Protein AF-X7ECB2-F1 (afdb_monomer_lite)

pLDDT: mean 86.87, std 14.21, range [41.84, 98.62]

Foldseek 3Di:
DDDDDDDDDPPDPPPDPPQPQFAWDWDADPVHRQATKTWWAFSVRQKIWIWADDPLAIKIKMFRFDADDDDKDWFWKWKAFPNRIDIFTDIDDRRGRMDMHGGDPVVLVSLLPGQKMWIGGPPTDITITGSHNVNVSNCVRNVRSNPPPPDDADPADCPPPDDPVVVVRLCSLLVHYKDFDPQQKDWAQQLPDPHIKIKGWLQRIGHPPCVCPRSSVQDDPFWGWIWIQHDVVSDIDIDTFADWDWDADPPRHIWIKGKGAAVVQVHHGDIDIWIWHHPNPDTDTDD

Sequence (287 aa):
MPWIKGLWTLAFSIYLPAAVSAEWRVGHSEIFIDEPSAFGISDLGIGALAVMCDEGAPYLWTQGWPAAAGPDREERVSITVDGRPYLLTGTHYPPDGLWTGHPSAELLAALRGGTVAVVAPPGQPAWQFSLSGSARAMSSALSECSGAASAAPPAQAENSGLPAPVVDVVTQACGGGFTLAEDAILSGRIDNDTEEDVVLDWADVSCNDRSRGRGAGFCGAALCTIEVFLTETSSRKQILGLNPVLIDRAFGQVALRTSTQGVTCGGAAQGCDILWNWTGTALEAAR

Organism: NCBI:txid1449350

Secondary structure (DSSP, 8-state):
------------------------EEEE-SSSTTSEEEEEEBTTSS-EEEEEEETTEEEEEEE-SPP-----EEEEEEEEETTEEEEEEEEEEGGGTEEEEPPPHHHHHHHHH-SEEEEE-TTS--EEEE-TTHHHHHHHHTSGGG-------------TTS-HHHHHHHHHHHTS-EEE-TTSEEEE-SSSSSSPEEEEEGGGEEESSGGG-GGGGTB-SS-EEEEEEETTTTEEEEEEEEEEEEEE-GGG-EEEEEEEEGGGGTSTT-EEEEEEEE-SS-EEE--

Structure (mmCIF, N/CA/C/O backbone):
data_AF-X7ECB2-F1
#
_entry.id   AF-X7ECB2-F1
#
loop_
_atom_site.group_PDB
_atom_site.id
_atom_site.type_symbol
_atom_site.label_atom_id
_atom_site.label_alt_id
_atom_site.label_comp_id
_atom_site.label_asym_id
_atom_site.label_entity_id
_atom_site.label_seq_id
_atom_site.pdbx_PDB_ins_code
_atom_site.Cartn_x
_atom_site.Cartn_y
_atom_site.Cartn_z
_atom_site.occupancy
_atom_site.B_iso_or_equiv
_atom_site.auth_seq_id
_atom_site.auth_comp_id
_atom_site.auth_asym_id
_atom_site.auth_atom_id
_atom_site.pdbx_PDB_model_num
ATOM 1 N N . MET A 1 1 ? -78.046 -3.268 2.079 1.00 41.84 1 MET A N 1
ATOM 2 C CA . MET A 1 1 ? -76.821 -2.600 1.587 1.00 41.84 1 MET A CA 1
ATOM 3 C C . MET A 1 1 ? -75.703 -2.845 2.595 1.00 41.84 1 MET A C 1
ATOM 5 O O . MET A 1 1 ? -75.740 -2.217 3.647 1.00 41.84 1 MET A O 1
ATOM 9 N N . PRO A 1 2 ? -74.781 -3.796 2.362 1.00 57.69 2 PRO A N 1
ATOM 10 C CA . PRO A 1 2 ? -73.684 -4.061 3.285 1.00 57.69 2 PRO A CA 1
ATOM 11 C C . PRO A 1 2 ? -72.447 -3.229 2.914 1.00 57.69 2 PRO A C 1
ATOM 13 O O . PRO A 1 2 ? -72.071 -3.136 1.748 1.00 57.69 2 PRO A O 1
ATOM 16 N N . TRP A 1 3 ? -71.832 -2.611 3.920 1.00 47.81 3 TRP A N 1
ATOM 17 C CA . TRP A 1 3 ? -70.564 -1.889 3.824 1.00 47.81 3 TRP A CA 1
ATOM 18 C C . TRP A 1 3 ? -69.400 -2.870 4.008 1.00 47.81 3 TRP A C 1
ATOM 20 O O . TRP A 1 3 ? -69.283 -3.499 5.060 1.00 47.81 3 TRP A O 1
ATOM 30 N N . ILE A 1 4 ? -68.530 -2.990 3.005 1.00 57.22 4 ILE A N 1
ATOM 31 C CA . ILE A 1 4 ? -67.289 -3.770 3.083 1.00 57.22 4 ILE A CA 1
ATOM 32 C C . ILE A 1 4 ? -66.176 -2.845 3.588 1.00 57.22 4 ILE A C 1
ATOM 34 O O . ILE A 1 4 ? -65.802 -1.882 2.923 1.00 57.22 4 ILE A O 1
ATOM 38 N N . LYS A 1 5 ? -65.658 -3.140 4.784 1.00 55.22 5 LYS A N 1
ATOM 39 C CA . LYS A 1 5 ? -64.452 -2.522 5.349 1.00 55.22 5 LYS A CA 1
ATOM 40 C C . LYS A 1 5 ? -63.222 -3.153 4.688 1.00 55.22 5 LYS A C 1
ATOM 42 O O . LYS A 1 5 ? -62.890 -4.296 4.984 1.00 55.22 5 LYS A O 1
ATOM 47 N N . GLY A 1 6 ? -62.564 -2.416 3.796 1.00 52.66 6 GLY A N 1
ATOM 48 C CA . GLY A 1 6 ? -61.260 -2.785 3.242 1.00 52.66 6 GLY A CA 1
ATOM 49 C C . GLY A 1 6 ? -60.136 -2.355 4.183 1.00 52.66 6 GLY A C 1
ATOM 50 O O . GLY A 1 6 ? -59.863 -1.165 4.312 1.00 52.66 6 GLY A O 1
ATOM 51 N N . LEU A 1 7 ? -59.511 -3.324 4.851 1.00 59.66 7 LEU A N 1
ATOM 52 C CA . LEU A 1 7 ? -58.315 -3.141 5.670 1.00 59.66 7 LEU A CA 1
ATOM 53 C C . LEU A 1 7 ? -57.092 -3.222 4.738 1.00 59.66 7 LEU A C 1
ATOM 55 O O . LEU A 1 7 ? -56.758 -4.300 4.253 1.00 59.66 7 LEU A O 1
ATOM 59 N N . TRP A 1 8 ? -56.459 -2.088 4.440 1.00 53.66 8 TRP A N 1
ATOM 60 C CA . TRP A 1 8 ? -55.205 -2.044 3.682 1.00 53.66 8 TRP A CA 1
ATOM 61 C C . TRP A 1 8 ? -54.026 -2.133 4.651 1.00 53.66 8 TRP A C 1
ATOM 63 O O . TRP A 1 8 ? -53.700 -1.167 5.339 1.00 53.66 8 TRP A O 1
ATOM 73 N N . THR A 1 9 ? -53.388 -3.299 4.715 1.00 60.56 9 THR A N 1
ATOM 74 C CA . THR A 1 9 ? -52.142 -3.497 5.460 1.00 60.56 9 THR A CA 1
ATOM 75 C C . THR A 1 9 ? -50.981 -2.968 4.620 1.00 60.56 9 THR A C 1
ATOM 77 O O . THR A 1 9 ? -50.516 -3.627 3.694 1.00 60.56 9 THR A O 1
ATOM 80 N N . LEU A 1 10 ? -50.526 -1.752 4.927 1.00 59.41 10 LEU A N 1
ATOM 81 C CA . LEU A 1 10 ? -49.274 -1.189 4.421 1.00 59.41 10 LEU A CA 1
ATOM 82 C C . LEU A 1 10 ? -48.100 -1.950 5.052 1.00 59.41 10 LEU A C 1
ATOM 84 O O . LEU A 1 10 ? -47.708 -1.686 6.187 1.00 59.41 10 LEU A O 1
ATOM 88 N N . ALA A 1 11 ? -47.551 -2.919 4.321 1.00 56.59 11 ALA A N 1
ATOM 89 C CA . ALA A 1 11 ? -46.283 -3.548 4.661 1.00 56.59 11 ALA A CA 1
ATOM 90 C C . ALA A 1 11 ? -45.143 -2.567 4.339 1.00 56.59 11 ALA A C 1
ATOM 92 O O . ALA A 1 11 ? -44.696 -2.460 3.199 1.00 56.59 11 ALA A O 1
ATOM 93 N N . PHE A 1 12 ? -44.701 -1.811 5.344 1.00 54.59 12 PHE A N 1
ATOM 94 C CA . PHE A 1 12 ? -43.463 -1.038 5.281 1.00 54.59 12 PHE A CA 1
ATOM 95 C C . PHE A 1 12 ? -42.284 -2.015 5.391 1.00 54.59 12 PHE A C 1
ATOM 97 O O . PHE A 1 12 ? -41.921 -2.450 6.484 1.00 54.59 12 PHE A O 1
ATOM 104 N N . SER A 1 13 ? -41.697 -2.394 4.257 1.00 57.78 13 SER A N 1
ATOM 105 C CA . SER A 1 13 ? -40.408 -3.086 4.228 1.00 57.78 13 SER A CA 1
ATOM 106 C C . SER A 1 13 ? -39.322 -2.111 4.678 1.00 57.78 13 SER A C 1
ATOM 108 O O . SER A 1 13 ? -38.828 -1.304 3.893 1.00 57.78 13 SER A O 1
ATOM 110 N N . ILE A 1 14 ? -38.976 -2.160 5.963 1.00 61.56 14 ILE A N 1
ATOM 111 C CA . ILE A 1 14 ? -37.809 -1.474 6.514 1.00 61.56 14 ILE A CA 1
ATOM 112 C C . ILE A 1 14 ? -36.577 -2.181 5.937 1.00 61.56 14 ILE A C 1
ATOM 114 O O . ILE A 1 14 ? -36.164 -3.230 6.428 1.00 61.56 14 ILE A O 1
ATOM 118 N N . TYR A 1 15 ? -36.010 -1.626 4.866 1.00 55.62 15 TYR A N 1
ATOM 119 C CA . TYR A 1 15 ? -34.658 -1.95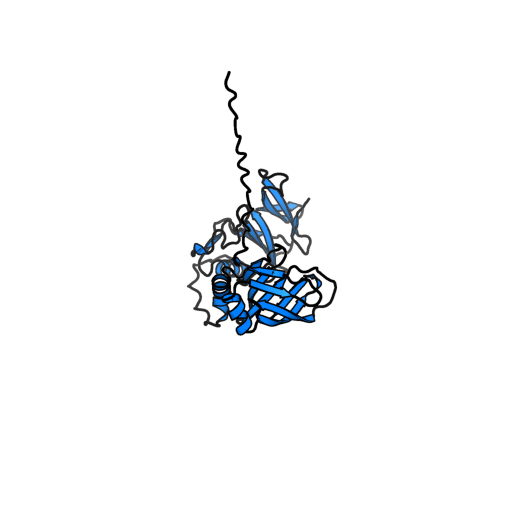9 4.430 1.00 55.62 15 TYR A CA 1
ATOM 120 C C . TYR A 1 15 ? -33.695 -1.413 5.485 1.00 55.62 15 TYR A C 1
ATOM 122 O O . TYR A 1 15 ? -33.284 -0.256 5.428 1.00 55.62 15 TYR A O 1
ATOM 130 N N . LEU A 1 16 ? -33.378 -2.230 6.490 1.00 57.19 16 LEU A N 1
ATOM 131 C CA . LEU A 1 16 ? -32.222 -1.967 7.335 1.00 57.19 16 LEU A CA 1
ATOM 132 C C . LEU A 1 16 ? -30.995 -2.110 6.427 1.00 57.19 16 LEU A C 1
ATOM 134 O O . LEU A 1 16 ? -30.827 -3.186 5.844 1.00 57.19 16 LEU A O 1
ATOM 138 N N . PRO A 1 17 ? -30.167 -1.063 6.249 1.00 51.47 17 PRO A N 1
ATOM 139 C CA . PRO A 1 17 ? -28.889 -1.242 5.587 1.00 51.47 17 PRO A CA 1
ATOM 140 C C . PRO A 1 17 ? -28.167 -2.341 6.357 1.00 51.47 17 PRO A C 1
ATOM 142 O O . PRO A 1 17 ? -27.984 -2.231 7.572 1.00 51.47 17 PRO A O 1
ATOM 145 N N . ALA A 1 18 ? -27.840 -3.440 5.675 1.00 53.69 18 ALA A N 1
ATOM 146 C CA . ALA A 1 18 ? -26.951 -4.428 6.247 1.00 53.69 18 ALA A CA 1
ATOM 147 C C . ALA A 1 18 ? -25.686 -3.654 6.600 1.00 53.69 18 ALA A C 1
ATOM 149 O O . ALA A 1 18 ? -25.026 -3.124 5.704 1.00 53.69 18 ALA A O 1
ATOM 150 N N . ALA A 1 19 ? -25.418 -3.500 7.897 1.00 53.53 19 ALA A N 1
ATOM 151 C CA . ALA A 1 19 ? -24.137 -3.012 8.349 1.00 53.53 19 ALA A CA 1
ATOM 152 C C . ALA A 1 19 ? -23.129 -3.956 7.705 1.00 53.53 19 ALA A C 1
ATOM 154 O O . ALA A 1 19 ? -23.077 -5.140 8.043 1.00 53.53 19 ALA A O 1
ATOM 155 N N . VAL A 1 20 ? -22.426 -3.464 6.688 1.00 55.41 20 VAL A N 1
ATOM 156 C CA . VAL A 1 20 ? -21.287 -4.156 6.112 1.00 55.41 20 VAL A CA 1
ATOM 157 C C . VAL A 1 20 ? -20.258 -4.097 7.225 1.00 55.41 20 VAL A C 1
ATOM 159 O O . VAL A 1 20 ? -19.482 -3.153 7.310 1.00 55.41 20 VAL A O 1
ATOM 162 N N . SER A 1 21 ? -20.348 -5.033 8.170 1.00 55.72 21 SER A N 1
ATOM 163 C CA . SER A 1 21 ? -19.333 -5.217 9.191 1.00 55.72 21 SER A CA 1
ATOM 164 C C . SER A 1 21 ? -18.042 -5.421 8.424 1.00 55.72 21 SER A C 1
ATOM 166 O O . SER A 1 21 ? -17.922 -6.396 7.680 1.00 55.72 21 SER A O 1
ATOM 168 N N . ALA A 1 22 ? -17.152 -4.433 8.517 1.00 64.88 22 ALA A N 1
ATOM 169 C CA . ALA A 1 22 ? -15.883 -4.424 7.821 1.00 64.88 22 ALA A CA 1
ATOM 170 C C . ALA A 1 22 ? -15.066 -5.615 8.328 1.00 64.88 22 ALA A C 1
ATOM 172 O O . ALA A 1 22 ? -14.451 -5.567 9.390 1.00 64.88 22 ALA A O 1
ATOM 173 N N . GLU A 1 23 ? -15.158 -6.725 7.601 1.00 86.56 23 GLU A N 1
ATOM 174 C CA . GLU A 1 23 ? -14.337 -7.904 7.823 1.00 86.56 23 GLU A CA 1
ATOM 175 C C . GLU A 1 23 ? -12.878 -7.522 7.578 1.00 86.56 23 GLU A C 1
ATOM 177 O O . GLU A 1 23 ? -12.584 -6.774 6.640 1.00 86.56 23 GLU A O 1
ATOM 182 N N . TRP A 1 24 ? -11.976 -8.021 8.421 1.00 92.94 24 TRP A N 1
ATOM 183 C CA . TRP A 1 24 ? -10.544 -7.829 8.221 1.00 92.94 24 TRP A CA 1
ATOM 184 C C . TRP A 1 24 ? -10.101 -8.424 6.886 1.00 92.94 24 TRP A C 1
ATOM 186 O O . TRP A 1 24 ? -10.487 -9.540 6.530 1.00 92.94 24 TRP A O 1
ATOM 196 N N . ARG A 1 25 ? -9.254 -7.693 6.162 1.00 90.94 25 ARG A N 1
ATOM 197 C CA . ARG A 1 25 ? -8.742 -8.090 4.844 1.00 90.94 25 ARG A CA 1
ATOM 198 C C . ARG A 1 25 ? -7.226 -8.148 4.858 1.00 90.94 25 ARG A C 1
ATOM 200 O O . ARG A 1 25 ? -6.589 -7.502 5.683 1.00 90.94 25 ARG A O 1
ATOM 207 N N . VAL A 1 26 ? -6.673 -8.930 3.938 1.00 89.94 26 VAL A N 1
ATOM 208 C CA . VAL A 1 26 ? -5.247 -8.902 3.601 1.00 89.94 26 VAL A CA 1
ATOM 209 C C . VAL A 1 26 ? -5.104 -8.049 2.349 1.00 89.94 26 VAL A C 1
ATOM 211 O O . VAL A 1 26 ? -5.857 -8.237 1.393 1.00 89.94 26 VAL A O 1
ATOM 214 N N . GLY A 1 27 ? -4.172 -7.109 2.363 1.00 84.38 27 GLY A N 1
ATOM 215 C CA . GLY A 1 27 ? -3.835 -6.273 1.219 1.00 84.38 27 GLY A CA 1
ATOM 216 C C . GLY A 1 27 ? -2.484 -5.606 1.426 1.00 84.38 27 GLY A C 1
ATOM 217 O O . GLY A 1 27 ? -1.789 -5.910 2.391 1.00 84.38 27 GLY A O 1
ATOM 218 N N . HIS A 1 28 ? -2.130 -4.693 0.535 1.00 76.75 28 HIS A N 1
ATOM 219 C CA . HIS A 1 28 ? -0.942 -3.858 0.688 1.00 76.75 28 HIS A CA 1
ATOM 220 C C . HIS A 1 28 ? -1.358 -2.519 1.297 1.00 76.75 28 HIS A C 1
ATOM 222 O O . HIS A 1 28 ? -2.441 -2.006 1.001 1.00 76.75 28 HIS A O 1
ATOM 228 N N . SER A 1 29 ? -0.535 -1.994 2.200 1.00 69.00 29 SER A N 1
ATOM 229 C CA . SER A 1 29 ? -0.751 -0.674 2.784 1.00 69.00 29 SER A CA 1
ATOM 230 C C . SER A 1 29 ? -0.216 0.396 1.837 1.00 69.00 29 SER A C 1
ATOM 232 O O . SER A 1 29 ? 0.866 0.236 1.286 1.00 69.00 29 SER A O 1
ATOM 234 N N . GLU A 1 30 ? -0.918 1.521 1.699 1.00 63.50 30 GLU A N 1
ATOM 235 C CA . GLU A 1 30 ? -0.375 2.696 0.996 1.00 63.50 30 GLU A CA 1
ATOM 236 C C . GLU A 1 30 ? 0.860 3.273 1.715 1.00 63.50 30 GLU A C 1
ATOM 238 O O . GLU A 1 30 ? 1.706 3.896 1.080 1.00 63.50 30 GLU A O 1
ATOM 243 N N . ILE A 1 31 ? 0.985 3.038 3.029 1.00 65.88 31 ILE A N 1
ATOM 244 C CA . ILE A 1 31 ? 2.128 3.487 3.843 1.00 65.88 31 ILE A CA 1
ATOM 245 C C . ILE A 1 31 ? 3.328 2.543 3.674 1.00 65.88 31 ILE A C 1
ATOM 247 O O . ILE A 1 31 ? 4.474 2.982 3.685 1.00 65.88 31 ILE A O 1
ATOM 251 N N . PHE A 1 32 ? 3.066 1.245 3.501 1.00 70.06 32 PHE A N 1
ATOM 252 C CA . PHE A 1 32 ? 4.082 0.197 3.409 1.00 70.06 32 PHE A CA 1
ATOM 253 C C . PHE A 1 32 ? 3.813 -0.638 2.160 1.00 70.06 32 PHE A C 1
ATOM 255 O O . PHE A 1 32 ? 3.142 -1.670 2.209 1.00 70.06 32 PHE A O 1
ATOM 262 N N . ILE A 1 33 ? 4.296 -0.117 1.031 1.00 53.12 33 ILE A N 1
ATOM 263 C CA . ILE A 1 33 ? 3.844 -0.487 -0.318 1.00 53.12 33 ILE A CA 1
ATOM 264 C C . ILE A 1 33 ? 4.167 -1.955 -0.671 1.00 53.12 33 ILE A C 1
ATOM 266 O O . ILE A 1 33 ? 3.512 -2.526 -1.537 1.00 53.12 33 ILE A O 1
ATOM 270 N N . ASP A 1 34 ? 5.080 -2.608 0.053 1.00 70.88 34 ASP A N 1
ATOM 271 C CA . ASP A 1 34 ? 5.558 -3.961 -0.268 1.00 70.88 34 ASP A CA 1
ATOM 272 C C . ASP A 1 34 ? 5.266 -5.014 0.813 1.00 70.88 34 ASP A C 1
ATOM 274 O O . ASP A 1 34 ? 5.582 -6.187 0.632 1.00 70.88 34 ASP A O 1
ATOM 278 N N . GLU A 1 35 ? 4.626 -4.638 1.922 1.00 78.88 35 GLU A N 1
ATOM 279 C CA . GLU A 1 35 ? 4.427 -5.555 3.047 1.00 78.88 35 GLU A CA 1
ATOM 280 C C . GLU A 1 35 ? 2.959 -5.991 3.174 1.00 78.88 35 GLU A C 1
ATOM 282 O O . GLU A 1 35 ? 2.065 -5.148 3.375 1.00 78.88 35 GLU A O 1
ATOM 287 N N . PRO A 1 36 ? 2.670 -7.309 3.102 1.00 85.38 36 PRO A N 1
ATOM 288 C CA . PRO A 1 36 ? 1.339 -7.837 3.349 1.00 85.38 36 PRO A CA 1
ATOM 289 C C . PRO A 1 36 ? 0.800 -7.347 4.693 1.00 85.38 36 PRO A C 1
ATOM 291 O O . PRO A 1 36 ? 1.332 -7.630 5.767 1.00 85.38 36 PRO A O 1
ATOM 294 N N . SER A 1 37 ? -0.306 -6.621 4.630 1.00 89.94 37 SER A N 1
ATOM 295 C CA . SER A 1 37 ? -0.952 -5.996 5.773 1.00 89.94 37 SER A CA 1
ATOM 296 C C . SER A 1 37 ? -2.334 -6.602 5.977 1.00 89.94 37 SER A C 1
ATOM 298 O O . SER A 1 37 ? -3.179 -6.624 5.080 1.00 89.94 37 SER A O 1
ATOM 300 N N . ALA A 1 38 ? -2.594 -7.084 7.187 1.00 93.69 38 ALA A N 1
ATOM 301 C CA . ALA A 1 38 ? -3.938 -7.391 7.643 1.00 93.69 38 ALA A CA 1
ATOM 302 C C . ALA A 1 38 ? -4.546 -6.118 8.223 1.00 93.69 38 ALA A C 1
ATOM 304 O O . ALA A 1 38 ? -3.976 -5.576 9.164 1.00 93.69 38 ALA A O 1
ATOM 305 N N . PHE A 1 39 ? -5.691 -5.653 7.728 1.00 94.44 39 PHE A N 1
ATOM 306 C CA . PHE A 1 39 ? -6.316 -4.435 8.245 1.00 94.44 39 PHE A CA 1
ATOM 307 C C . PHE A 1 39 ? -7.830 -4.556 8.409 1.00 94.44 39 PHE A C 1
ATOM 309 O O . PHE A 1 39 ? -8.512 -5.256 7.655 1.00 94.44 39 PHE A O 1
ATOM 316 N N . GLY A 1 40 ? -8.345 -3.852 9.414 1.00 93.25 40 GLY A N 1
ATOM 317 C CA . GLY A 1 40 ? -9.763 -3.612 9.650 1.00 93.25 40 GLY A CA 1
ATOM 318 C C . GLY A 1 40 ? -10.068 -2.116 9.598 1.00 93.25 40 GLY A C 1
ATOM 319 O O . GLY A 1 40 ? -9.216 -1.285 9.916 1.00 93.25 40 GLY A O 1
ATOM 320 N N . ILE A 1 41 ? -11.294 -1.777 9.206 1.00 91.94 41 ILE A N 1
ATOM 321 C CA . ILE A 1 41 ? -11.788 -0.396 9.155 1.00 91.94 41 ILE A CA 1
ATOM 322 C C . ILE A 1 41 ? -12.687 -0.136 10.367 1.00 91.94 41 ILE A C 1
ATOM 324 O O . ILE A 1 41 ? -13.376 -1.046 10.840 1.00 91.94 41 ILE A O 1
ATOM 328 N N . SER A 1 42 ? -12.663 1.091 10.890 1.00 93.69 42 SER A N 1
ATOM 329 C CA . SER A 1 42 ? -13.522 1.484 12.007 1.00 93.69 42 SER A CA 1
ATOM 330 C C . SER A 1 42 ? -15.006 1.420 11.637 1.00 93.69 42 SER A C 1
ATOM 332 O O . SER A 1 42 ? -15.386 1.474 10.467 1.00 93.69 42 SER A O 1
ATOM 334 N N . ASP A 1 43 ? -15.869 1.346 12.645 1.00 90.12 43 ASP A N 1
ATOM 335 C CA . ASP A 1 43 ? -17.326 1.426 12.496 1.00 90.12 43 ASP A CA 1
ATOM 336 C C . ASP A 1 43 ? -17.802 2.712 11.795 1.00 90.12 43 ASP A C 1
ATOM 338 O O . ASP A 1 43 ? -18.833 2.712 11.121 1.00 90.12 43 ASP A O 1
ATOM 342 N N . LEU A 1 44 ? -17.022 3.788 11.905 1.00 85.12 44 LEU A N 1
ATOM 343 C CA . LEU A 1 44 ? -17.242 5.060 11.220 1.00 85.12 44 LEU A CA 1
ATOM 344 C C . LEU A 1 44 ? -16.719 5.093 9.772 1.00 85.12 44 LEU A C 1
ATOM 346 O O . LEU A 1 44 ? -16.980 6.063 9.065 1.00 85.12 44 LEU A O 1
ATOM 350 N N . GLY A 1 45 ? -15.969 4.083 9.319 1.00 85.44 45 GLY A N 1
ATOM 351 C CA . GLY A 1 45 ? -15.437 4.027 7.952 1.00 85.44 45 GLY A CA 1
ATOM 352 C C . GLY A 1 45 ? -14.253 4.960 7.669 1.00 85.44 45 GLY A C 1
ATOM 353 O O . GLY A 1 45 ? -13.851 5.083 6.517 1.00 85.44 45 GLY A O 1
ATOM 354 N N . ILE A 1 46 ? -13.716 5.633 8.690 1.00 86.25 46 ILE A N 1
ATOM 355 C CA . ILE A 1 46 ? -12.685 6.682 8.549 1.00 86.25 46 ILE A CA 1
ATOM 356 C C . ILE A 1 46 ? -11.331 6.303 9.151 1.00 86.25 46 ILE A C 1
ATOM 358 O O . ILE A 1 46 ? -10.349 6.997 8.918 1.00 86.25 46 ILE A O 1
ATOM 362 N N . GLY A 1 47 ? -11.276 5.226 9.936 1.00 89.62 47 GLY A N 1
ATOM 363 C CA . GLY A 1 47 ? -10.054 4.766 10.583 1.00 89.62 47 GLY A CA 1
ATOM 364 C C . GLY A 1 47 ? -9.627 3.397 10.109 1.00 89.62 47 GLY A C 1
ATOM 365 O O . GLY A 1 47 ? -10.477 2.570 9.784 1.00 89.62 47 GLY A O 1
ATOM 366 N N . ALA A 1 48 ? -8.324 3.138 10.138 1.00 93.69 48 ALA A N 1
ATOM 367 C CA . ALA A 1 48 ? -7.778 1.806 9.921 1.00 93.69 48 ALA A CA 1
ATOM 368 C C . ALA A 1 48 ? -6.944 1.359 11.124 1.00 93.69 48 ALA A C 1
ATOM 370 O O . ALA A 1 48 ? -6.256 2.157 11.764 1.00 93.69 48 ALA A O 1
ATOM 371 N N . LEU A 1 49 ? -7.025 0.067 11.419 1.00 96.50 49 LEU A N 1
ATOM 372 C CA . LEU A 1 49 ? -6.161 -0.639 12.354 1.00 96.50 49 LEU A CA 1
ATOM 373 C C . LEU A 1 49 ? -5.564 -1.814 11.595 1.00 96.50 49 LEU A C 1
ATOM 375 O O . LEU A 1 49 ? -6.311 -2.620 11.037 1.00 96.50 49 LEU A O 1
ATOM 379 N N . ALA A 1 50 ? -4.243 -1.912 11.573 1.00 95.88 50 ALA A N 1
ATOM 380 C CA . ALA A 1 50 ? -3.560 -2.873 10.732 1.00 95.88 50 ALA A CA 1
ATOM 381 C C . ALA A 1 50 ? -2.349 -3.499 11.414 1.00 95.88 50 ALA A C 1
ATOM 383 O O . ALA A 1 50 ? -1.757 -2.935 12.334 1.00 95.88 50 ALA A O 1
ATOM 384 N N . VAL A 1 51 ? -2.007 -4.695 10.950 1.00 96.88 51 VAL A N 1
ATOM 385 C CA . VAL A 1 51 ? -0.870 -5.487 11.399 1.00 96.88 51 VAL A CA 1
ATOM 386 C C . VAL A 1 51 ? -0.139 -6.016 10.173 1.00 96.88 51 VAL A C 1
ATOM 388 O O . VAL A 1 51 ? -0.765 -6.588 9.282 1.00 96.88 51 VAL A O 1
ATOM 391 N N . MET A 1 52 ? 1.176 -5.862 10.158 1.00 94.75 52 MET A N 1
ATOM 392 C CA . MET A 1 52 ? 2.061 -6.286 9.075 1.00 94.75 52 MET A CA 1
ATOM 393 C C . MET A 1 52 ? 3.363 -6.856 9.634 1.00 94.75 52 MET A C 1
ATOM 395 O O . MET A 1 52 ? 3.572 -6.862 10.854 1.00 94.75 52 MET A O 1
ATOM 399 N N . CYS A 1 53 ? 4.216 -7.339 8.738 1.00 93.25 53 CYS A N 1
ATOM 400 C CA . CYS A 1 53 ? 5.587 -7.674 9.066 1.00 93.25 53 CYS A CA 1
ATOM 401 C C . CYS A 1 53 ? 6.512 -6.483 8.852 1.00 93.25 53 CYS A C 1
ATOM 403 O O . CYS A 1 53 ? 6.439 -5.847 7.813 1.00 93.25 53 CYS A O 1
ATOM 405 N N . ASP A 1 54 ? 7.378 -6.199 9.818 1.00 90.06 54 ASP A N 1
ATOM 406 C CA . ASP A 1 54 ? 8.455 -5.220 9.676 1.00 90.06 54 ASP A CA 1
ATOM 407 C C . ASP A 1 54 ? 9.730 -5.821 10.262 1.00 90.06 54 ASP A C 1
ATOM 409 O O . ASP A 1 54 ? 9.741 -6.250 11.418 1.00 90.06 54 ASP A O 1
ATOM 413 N N . GLU A 1 55 ? 10.771 -5.945 9.441 1.00 87.88 55 GLU A N 1
ATOM 414 C CA . GLU A 1 55 ? 12.065 -6.536 9.819 1.00 87.88 55 GLU A CA 1
ATOM 415 C C . GLU A 1 55 ? 11.953 -7.902 10.540 1.00 87.88 55 GLU A C 1
ATOM 417 O O . GLU A 1 55 ? 12.716 -8.232 11.450 1.00 87.88 55 GLU A O 1
ATOM 422 N N . GLY A 1 56 ? 10.978 -8.728 10.143 1.00 89.06 56 GLY A N 1
ATOM 423 C CA . GLY 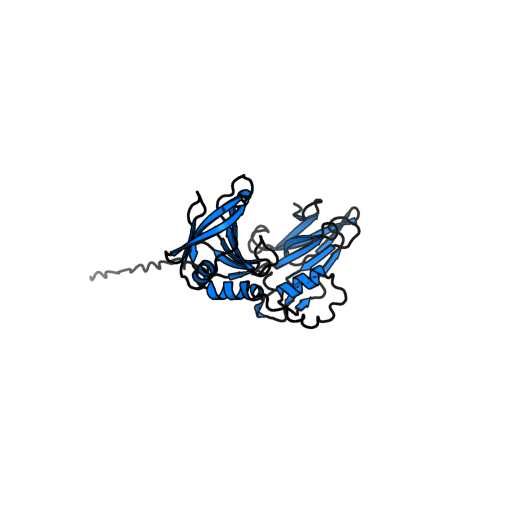A 1 56 ? 10.738 -10.038 10.759 1.00 89.06 56 GLY A CA 1
ATOM 424 C C . GLY A 1 56 ? 10.055 -9.982 12.131 1.00 89.06 56 GLY A C 1
ATOM 425 O O . GLY A 1 56 ? 10.007 -10.986 12.840 1.00 89.06 56 GLY A O 1
ATOM 426 N N . ALA A 1 57 ? 9.498 -8.840 12.524 1.00 92.94 57 ALA A N 1
ATOM 427 C CA . ALA A 1 57 ? 8.685 -8.688 13.721 1.00 92.94 57 ALA A CA 1
ATOM 428 C C . ALA A 1 57 ? 7.268 -8.213 13.361 1.00 92.94 57 ALA A C 1
ATOM 430 O O . ALA A 1 57 ? 7.079 -7.468 12.401 1.00 92.94 57 ALA A O 1
ATOM 431 N N . PRO A 1 58 ? 6.235 -8.601 14.132 1.00 95.44 58 PRO A N 1
ATOM 432 C CA . PRO A 1 58 ? 4.930 -7.976 14.003 1.00 95.44 58 PRO A CA 1
ATOM 433 C C . PRO A 1 58 ? 5.031 -6.468 14.237 1.00 95.44 58 PRO A C 1
ATOM 435 O O . PRO A 1 58 ? 5.638 -6.014 15.212 1.00 95.44 58 PRO A O 1
ATOM 438 N N . TYR A 1 59 ? 4.374 -5.714 13.370 1.00 95.69 59 TYR A N 1
ATOM 439 C CA . TYR A 1 59 ? 4.276 -4.267 13.436 1.00 95.69 59 TYR A CA 1
ATOM 440 C C . TYR A 1 59 ? 2.815 -3.868 13.317 1.00 95.69 59 TYR A C 1
ATOM 442 O O . TYR A 1 59 ? 2.073 -4.414 12.499 1.00 95.69 59 TYR A O 1
ATOM 450 N N . LEU A 1 60 ? 2.374 -2.966 14.185 1.00 97.38 60 LEU A N 1
ATOM 451 C CA . LEU A 1 60 ? 0.998 -2.506 14.248 1.00 97.38 60 LEU A CA 1
ATOM 452 C C . LEU A 1 60 ? 0.966 -1.021 13.933 1.00 97.38 60 LEU A C 1
ATOM 454 O O . LEU A 1 60 ? 1.747 -0.245 14.481 1.00 97.38 60 LEU A O 1
ATOM 458 N N . TRP A 1 61 ? 0.017 -0.622 13.098 1.00 96.62 61 TRP A N 1
ATOM 459 C CA . TRP A 1 61 ? -0.229 0.781 12.819 1.00 96.62 61 TRP A CA 1
ATOM 460 C C . TRP A 1 61 ? -1.721 1.091 12.797 1.00 96.62 61 TRP A C 1
ATOM 462 O O . TRP A 1 61 ? -2.575 0.219 12.612 1.00 96.62 61 TRP A O 1
ATOM 472 N N . THR A 1 62 ? -2.048 2.352 13.051 1.00 96.44 62 THR A N 1
ATOM 473 C CA . THR A 1 62 ? -3.421 2.841 13.035 1.00 96.44 62 THR A CA 1
ATOM 474 C C . THR A 1 62 ? -3.469 4.282 12.552 1.00 96.44 62 THR A C 1
ATOM 476 O O . THR A 1 62 ? -2.625 5.093 12.927 1.00 96.44 62 THR A O 1
ATOM 479 N N . GLN A 1 63 ? -4.451 4.591 11.706 1.00 94.06 63 GLN A N 1
ATOM 480 C CA . GLN A 1 63 ? -4.576 5.891 11.049 1.00 94.06 63 GLN A CA 1
ATOM 481 C C . GLN A 1 63 ? -6.022 6.378 10.989 1.00 94.06 63 GLN A C 1
ATOM 483 O O . GLN A 1 63 ? -6.961 5.595 11.168 1.00 94.06 63 GLN A O 1
ATOM 488 N N . GLY A 1 64 ? -6.172 7.652 10.629 1.00 88.06 64 GLY A N 1
ATOM 489 C CA . GLY A 1 64 ? -7.431 8.294 10.244 1.00 88.06 64 GLY A CA 1
ATOM 490 C C . GLY A 1 64 ? -7.828 9.461 11.148 1.00 88.06 64 GLY A C 1
ATOM 491 O O . GLY A 1 64 ? -8.733 10.224 10.808 1.00 88.06 64 GLY A O 1
ATOM 492 N N . TRP A 1 65 ? -7.166 9.639 12.292 1.00 92.69 65 TRP A N 1
ATOM 493 C CA . TRP A 1 65 ? -7.443 10.778 13.166 1.00 92.69 65 TRP A CA 1
ATOM 494 C C . TRP A 1 65 ? -7.032 12.099 12.507 1.00 92.69 65 TRP A C 1
ATOM 496 O O . TRP A 1 65 ? -6.181 12.102 11.619 1.00 92.69 65 TRP A O 1
ATOM 506 N N . PRO A 1 66 ? -7.616 13.235 12.933 1.00 88.44 66 PRO A N 1
ATOM 507 C CA . PRO A 1 66 ? -7.290 14.530 12.358 1.00 88.44 66 PRO A CA 1
ATOM 508 C C . PRO A 1 66 ? -5.785 14.803 12.363 1.00 88.44 66 PRO A C 1
ATOM 510 O O . PRO A 1 66 ? -5.158 14.846 13.425 1.00 88.44 66 PRO A O 1
ATOM 513 N N . ALA A 1 67 ? -5.246 15.033 11.166 1.00 84.19 67 ALA A N 1
ATOM 514 C CA . ALA A 1 67 ? -3.888 15.500 10.964 1.00 84.19 67 ALA A CA 1
ATOM 515 C C . ALA A 1 67 ? -3.636 16.799 11.742 1.00 84.19 67 ALA A C 1
ATOM 517 O O . ALA A 1 67 ? -4.464 17.717 11.755 1.00 84.19 67 ALA A O 1
ATOM 518 N N . ALA A 1 68 ? -2.469 16.892 12.367 1.00 85.62 68 ALA A N 1
ATOM 519 C CA . ALA A 1 68 ? -2.016 18.075 13.078 1.00 85.62 68 ALA A CA 1
ATOM 520 C C . ALA A 1 68 ? -0.564 18.380 12.711 1.00 85.62 68 ALA A C 1
ATOM 522 O O . ALA A 1 68 ? 0.254 17.482 12.552 1.00 85.62 68 ALA A O 1
ATOM 523 N N . ALA A 1 69 ? -0.207 19.660 12.620 1.00 85.94 69 ALA A N 1
ATOM 524 C CA . ALA A 1 69 ? 1.194 20.029 12.470 1.00 85.94 69 ALA A CA 1
ATOM 525 C C . ALA A 1 69 ? 1.981 19.650 13.735 1.00 85.94 69 ALA A C 1
ATOM 527 O O . ALA A 1 69 ? 1.540 19.907 14.858 1.00 85.94 69 ALA A O 1
ATOM 528 N N . GLY A 1 70 ? 3.168 19.078 13.559 1.00 89.81 70 GLY A N 1
ATOM 529 C CA . GLY A 1 70 ? 4.074 18.769 14.658 1.00 89.81 70 GLY A CA 1
ATOM 530 C C . GLY A 1 70 ? 5.176 17.803 14.233 1.00 89.81 70 GLY A C 1
ATOM 531 O O . GLY A 1 70 ? 5.041 17.166 13.191 1.00 89.81 70 GLY A O 1
ATOM 532 N N . PRO A 1 71 ? 6.263 17.707 15.016 1.00 91.69 71 PRO A N 1
ATOM 533 C CA . PRO A 1 71 ? 7.292 16.708 14.782 1.00 91.69 71 PRO A CA 1
ATOM 534 C C . PRO A 1 71 ? 6.804 15.318 15.194 1.00 91.69 71 PRO A C 1
ATOM 536 O O . PRO A 1 71 ? 5.959 15.182 16.095 1.00 91.69 71 PRO A O 1
ATOM 539 N N . ASP A 1 72 ? 7.412 14.310 14.581 1.00 92.94 72 ASP A N 1
ATOM 540 C CA . ASP A 1 72 ? 7.298 12.920 15.001 1.00 92.94 72 ASP A CA 1
ATOM 541 C C . ASP A 1 72 ? 7.723 12.778 16.462 1.00 92.94 72 ASP A C 1
ATOM 543 O O . ASP A 1 72 ? 8.639 13.457 16.947 1.00 92.94 72 ASP A O 1
ATOM 547 N N . ARG A 1 73 ? 7.029 11.910 17.193 1.00 96.81 73 ARG A N 1
ATOM 548 C CA . ARG A 1 73 ? 7.299 11.694 18.616 1.00 96.81 73 ARG A CA 1
ATOM 549 C C . ARG A 1 73 ? 6.910 10.297 19.052 1.00 96.81 73 ARG A C 1
ATOM 551 O O . ARG A 1 73 ? 5.950 9.729 18.541 1.00 96.81 73 ARG A O 1
ATOM 558 N N . GLU A 1 74 ? 7.605 9.786 20.060 1.00 97.69 74 GLU A N 1
ATOM 559 C CA . GLU A 1 74 ? 7.147 8.594 20.762 1.00 97.69 74 GLU A CA 1
ATOM 560 C C . GLU A 1 74 ? 5.898 8.913 21.585 1.00 97.69 74 GLU A C 1
ATOM 562 O O . GLU A 1 74 ? 5.852 9.879 22.353 1.00 97.69 74 GLU A O 1
ATOM 567 N N . GLU A 1 75 ? 4.876 8.080 21.442 1.00 97.19 75 GLU A N 1
ATOM 568 C CA . GLU A 1 75 ? 3.620 8.228 22.156 1.00 97.19 75 GLU A CA 1
ATOM 569 C C . GLU A 1 75 ? 3.033 6.858 22.513 1.00 97.19 75 GLU A C 1
ATOM 571 O O . GLU A 1 75 ? 3.398 5.820 21.957 1.00 97.19 75 GLU A O 1
ATOM 576 N N . ARG A 1 76 ? 2.133 6.847 23.501 1.00 97.75 76 ARG A N 1
ATOM 577 C CA . ARG A 1 76 ? 1.421 5.643 23.928 1.00 97.75 76 ARG A CA 1
ATOM 578 C C . ARG A 1 76 ? -0.027 5.702 23.474 1.00 97.75 76 ARG A C 1
ATOM 580 O O . ARG A 1 76 ? -0.754 6.605 23.881 1.00 97.75 76 ARG A O 1
ATOM 587 N N . VAL A 1 77 ? -0.452 4.708 22.703 1.00 97.75 77 VAL A N 1
ATOM 588 C CA . VAL A 1 77 ? -1.845 4.526 22.281 1.00 97.75 77 VAL A CA 1
ATOM 589 C C . VAL A 1 77 ? -2.489 3.443 23.136 1.00 97.75 77 VAL A C 1
ATOM 591 O O . VAL A 1 77 ? -1.926 2.363 23.329 1.00 97.75 77 VAL A O 1
ATOM 594 N N . SER A 1 78 ? -3.679 3.733 23.662 1.00 98.25 78 SER A N 1
ATOM 595 C CA . SER A 1 78 ? -4.478 2.741 24.377 1.00 98.25 78 SER A CA 1
ATOM 596 C C . SER A 1 78 ? -5.293 1.927 23.379 1.00 98.25 78 SER A C 1
ATOM 598 O O . SER A 1 78 ? -6.037 2.494 22.578 1.00 98.25 78 SER A O 1
ATOM 600 N N . ILE A 1 79 ? -5.173 0.603 23.437 1.00 98.56 79 ILE A N 1
ATOM 601 C CA . ILE A 1 79 ? -5.973 -0.329 22.640 1.00 98.56 79 ILE A CA 1
ATOM 602 C C . ILE A 1 79 ? -6.705 -1.247 23.607 1.00 98.56 79 ILE A C 1
ATOM 604 O O . ILE A 1 79 ? -6.085 -1.980 24.368 1.00 98.56 79 ILE A O 1
ATOM 608 N N . THR A 1 80 ? -8.030 -1.212 23.604 1.00 98.62 80 THR A N 1
ATOM 609 C CA . THR A 1 80 ? -8.856 -2.072 24.454 1.00 98.62 80 THR A CA 1
ATOM 610 C C . THR A 1 80 ? -9.497 -3.154 23.603 1.00 98.62 80 THR A C 1
ATOM 612 O O . THR A 1 80 ? -10.266 -2.831 22.705 1.00 98.62 80 THR A O 1
ATOM 615 N N . VAL A 1 81 ? -9.212 -4.426 23.883 1.00 98.56 81 VAL A N 1
ATOM 616 C CA . VAL A 1 81 ? -9.817 -5.565 23.177 1.00 98.56 81 VAL A CA 1
ATOM 617 C C . VAL A 1 81 ? -10.760 -6.288 24.123 1.00 98.56 81 VAL A C 1
ATOM 619 O O . VAL A 1 81 ? -10.336 -6.732 25.188 1.00 98.56 81 VAL A O 1
ATOM 622 N N . ASP A 1 82 ? -12.043 -6.356 23.766 1.00 98.00 82 ASP A N 1
ATOM 623 C CA . ASP A 1 82 ? -13.106 -6.956 24.587 1.00 98.00 82 ASP A CA 1
ATOM 624 C C . ASP A 1 82 ? -13.077 -6.489 26.063 1.00 98.00 82 ASP A C 1
ATOM 626 O O . ASP A 1 82 ? -13.246 -7.260 27.006 1.00 98.00 82 ASP A O 1
ATOM 630 N N . GLY A 1 83 ? -12.817 -5.193 26.272 1.00 97.50 83 GLY A N 1
ATOM 631 C CA . GLY A 1 83 ? -12.741 -4.564 27.596 1.00 97.50 83 GLY A CA 1
ATOM 632 C C . GLY A 1 83 ? -11.393 -4.702 28.316 1.00 97.50 83 GLY A C 1
ATOM 633 O O . GLY A 1 83 ? -11.200 -4.062 29.350 1.00 97.50 83 GLY A O 1
ATOM 634 N N . ARG A 1 84 ? -10.437 -5.474 27.784 1.00 98.50 84 ARG A N 1
ATOM 635 C CA . ARG A 1 84 ? -9.082 -5.581 28.341 1.00 98.50 84 ARG A CA 1
ATOM 636 C C . ARG A 1 84 ? -8.152 -4.533 27.718 1.00 98.50 84 ARG A C 1
ATOM 638 O O . ARG A 1 84 ? -8.004 -4.528 26.496 1.00 98.50 84 ARG A O 1
ATOM 645 N N . PRO A 1 85 ? -7.515 -3.660 28.518 1.00 98.25 85 PRO A N 1
ATOM 646 C CA . PRO A 1 85 ? -6.633 -2.627 27.996 1.00 98.25 85 PRO A CA 1
ATOM 647 C C . PRO A 1 85 ? -5.239 -3.175 27.682 1.00 98.25 85 PRO A C 1
ATOM 649 O O . PRO A 1 85 ? -4.683 -3.991 28.420 1.00 98.25 85 PRO A O 1
ATOM 652 N N . TYR A 1 86 ? -4.660 -2.643 26.617 1.00 98.50 86 TYR A N 1
ATOM 653 C CA . TYR A 1 86 ? -3.295 -2.845 26.163 1.00 98.50 86 TYR A CA 1
ATOM 654 C C . TYR A 1 86 ? -2.693 -1.482 25.818 1.00 98.50 86 TYR A C 1
ATOM 656 O O . TYR A 1 86 ? -3.402 -0.554 25.425 1.00 98.50 86 TYR A O 1
ATOM 664 N N . LEU A 1 87 ? -1.376 -1.363 25.961 1.00 98.06 87 LEU A N 1
ATOM 665 C CA . LEU A 1 87 ? -0.636 -0.172 25.562 1.00 98.06 87 LEU A CA 1
ATOM 666 C C . LEU A 1 87 ? 0.259 -0.521 24.380 1.00 98.06 87 LEU A C 1
ATOM 668 O O . LEU A 1 87 ? 1.040 -1.469 24.457 1.00 98.06 87 LEU A O 1
ATOM 672 N N . LEU A 1 88 ? 0.147 0.267 23.317 1.00 97.94 88 LEU A N 1
ATOM 673 C CA . LEU A 1 88 ? 1.106 0.301 22.224 1.00 97.94 88 LEU A CA 1
ATOM 674 C C . LEU A 1 88 ? 2.015 1.511 22.437 1.00 97.94 88 LEU A C 1
ATOM 676 O O . LEU A 1 88 ? 1.516 2.630 22.559 1.00 97.94 88 LEU A O 1
ATOM 680 N N . THR A 1 89 ? 3.325 1.290 22.484 1.00 97.88 89 THR A N 1
ATOM 681 C CA . THR A 1 89 ? 4.323 2.366 22.457 1.00 97.88 89 THR A CA 1
ATOM 682 C C . THR A 1 89 ? 4.971 2.375 21.080 1.00 97.88 89 THR A C 1
ATOM 684 O O . THR A 1 89 ? 5.419 1.326 20.620 1.00 97.88 89 THR A O 1
ATOM 687 N N . GLY A 1 90 ? 5.051 3.544 20.454 1.00 94.62 90 GLY A N 1
ATOM 688 C CA . GLY A 1 90 ? 5.817 3.730 19.225 1.00 94.62 90 GLY A CA 1
ATOM 689 C C . GLY A 1 90 ? 5.661 5.139 18.669 1.00 94.62 90 GLY A C 1
ATOM 690 O O . GLY A 1 90 ? 5.398 6.071 19.433 1.00 94.62 90 GLY A O 1
ATOM 691 N N . THR A 1 91 ? 5.864 5.310 17.367 1.00 96.25 91 THR A N 1
ATOM 692 C CA . THR A 1 91 ? 5.958 6.634 16.742 1.00 96.25 91 THR A CA 1
ATOM 693 C C . THR A 1 91 ? 4.586 7.147 16.320 1.00 96.25 91 THR A C 1
ATOM 695 O O . THR A 1 91 ? 3.832 6.453 15.636 1.00 96.25 91 THR A O 1
ATOM 698 N N . HIS A 1 92 ? 4.277 8.381 16.711 1.00 96.62 92 HIS A N 1
ATOM 699 C CA . HIS A 1 92 ? 3.186 9.183 16.171 1.00 96.62 92 HIS A CA 1
ATOM 700 C C . HIS A 1 92 ? 3.737 10.130 15.106 1.00 96.62 92 HIS A C 1
ATOM 702 O O . HIS A 1 92 ? 4.666 10.886 15.399 1.00 96.62 92 HIS A O 1
ATOM 708 N N . TYR A 1 93 ? 3.105 10.120 13.933 1.00 92.75 93 TYR A N 1
ATOM 709 C CA . TYR A 1 93 ? 3.305 11.032 12.809 1.00 92.75 93 TYR A CA 1
ATOM 710 C C . TYR A 1 93 ? 2.101 11.990 12.721 1.00 92.75 93 TYR A C 1
ATOM 712 O O . TYR A 1 93 ? 1.064 11.643 12.143 1.00 92.75 93 TYR A O 1
ATOM 720 N N . PRO A 1 94 ? 2.171 13.183 13.345 1.00 84.81 94 PRO A N 1
ATOM 721 C CA . PRO A 1 94 ? 1.025 14.085 13.445 1.00 84.81 94 PRO A CA 1
ATOM 722 C C . PRO A 1 94 ? 0.440 14.553 12.105 1.00 84.81 94 PRO A C 1
ATOM 724 O O . PRO A 1 94 ? -0.790 14.603 12.016 1.00 84.81 94 PRO A O 1
ATOM 727 N N . PRO A 1 95 ? 1.244 14.875 11.066 1.00 80.25 95 PRO A N 1
ATOM 728 C CA . PRO A 1 95 ? 0.710 15.297 9.769 1.00 80.25 95 PRO A CA 1
ATOM 729 C C . PRO A 1 95 ? -0.174 14.249 9.089 1.00 80.25 95 PRO A C 1
ATOM 731 O O . PRO A 1 95 ? -1.059 14.622 8.325 1.00 80.25 95 PRO A O 1
ATOM 734 N N . ASP A 1 96 ? 0.026 12.973 9.413 1.00 82.44 96 ASP A N 1
ATOM 735 C CA . ASP A 1 96 ? -0.688 11.852 8.798 1.00 82.44 96 ASP A CA 1
ATOM 736 C C . ASP A 1 96 ? -1.777 11.275 9.716 1.00 82.44 96 ASP A C 1
ATOM 738 O O . ASP A 1 96 ? -2.557 10.416 9.306 1.00 82.44 96 ASP A O 1
ATOM 742 N N . GLY A 1 97 ? -1.843 11.729 10.976 1.00 90.31 97 GLY A N 1
ATOM 743 C CA . GLY A 1 97 ? -2.738 11.145 11.978 1.00 90.31 97 GLY A CA 1
ATOM 744 C C . GLY A 1 97 ? -2.485 9.645 12.160 1.00 90.31 97 GLY A C 1
ATOM 745 O O . GLY A 1 97 ? -3.439 8.868 12.273 1.00 90.31 97 GLY A O 1
ATOM 746 N N . LEU A 1 98 ? -1.207 9.252 12.131 1.00 93.50 98 LEU A N 1
ATOM 747 C CA . LEU A 1 98 ? -0.732 7.871 12.109 1.00 93.50 98 LEU A CA 1
ATOM 748 C C . LEU A 1 98 ? 0.037 7.548 13.393 1.00 93.50 98 LEU A C 1
ATOM 750 O O . LEU A 1 98 ? 0.956 8.269 13.779 1.00 93.50 98 LEU A O 1
ATOM 754 N N . TRP A 1 99 ? -0.291 6.421 14.018 1.00 96.88 99 TRP A N 1
ATOM 755 C CA . TRP A 1 99 ? 0.492 5.832 15.103 1.00 96.88 99 TRP A CA 1
ATOM 756 C C . TRP A 1 99 ? 0.975 4.455 14.696 1.00 96.88 99 TRP A C 1
ATOM 758 O O . TRP A 1 99 ? 0.246 3.686 14.072 1.00 96.88 99 TRP A O 1
ATOM 768 N N . THR A 1 100 ? 2.191 4.134 15.108 1.00 96.56 100 THR A N 1
ATOM 769 C CA . THR A 1 100 ? 2.876 2.892 14.764 1.00 96.56 100 THR A CA 1
ATOM 770 C C . THR A 1 100 ? 3.562 2.295 15.987 1.00 96.56 100 THR A C 1
ATOM 772 O O . THR A 1 100 ? 3.773 2.992 16.980 1.00 96.56 100 THR A O 1
ATOM 775 N N . GLY A 1 101 ? 3.910 1.010 15.943 1.00 96.75 101 GLY A N 1
ATOM 776 C CA . GLY A 1 101 ? 4.763 0.378 16.946 1.00 96.75 101 GLY A CA 1
ATOM 777 C C . GLY A 1 101 ? 4.695 -1.146 16.934 1.00 96.75 101 GLY A C 1
ATOM 778 O O . GLY A 1 101 ? 3.810 -1.751 16.331 1.00 96.75 101 GLY A O 1
ATOM 779 N N . HIS A 1 102 ? 5.608 -1.783 17.664 1.00 97.06 102 HIS A N 1
ATOM 780 C CA . HIS A 1 102 ? 5.596 -3.235 17.835 1.00 97.06 102 HIS A CA 1
ATOM 781 C C . HIS A 1 102 ? 4.589 -3.639 18.927 1.00 97.06 102 HIS A C 1
ATOM 783 O O . HIS A 1 102 ? 4.761 -3.264 20.095 1.00 97.06 102 HIS A O 1
ATOM 789 N N . PRO A 1 103 ? 3.531 -4.405 18.601 1.00 97.81 103 PRO A N 1
ATOM 790 C CA . PRO A 1 103 ? 2.579 -4.867 19.598 1.00 97.81 103 PRO A CA 1
ATOM 791 C C . PRO A 1 103 ? 3.212 -5.938 20.493 1.00 97.81 103 PRO A C 1
ATOM 793 O O . PRO A 1 103 ? 4.004 -6.770 20.049 1.00 97.81 103 PRO A O 1
ATOM 796 N N . SER A 1 104 ? 2.803 -5.984 21.762 1.00 97.31 104 SER A N 1
ATOM 797 C CA . SER A 1 104 ? 3.148 -7.120 22.620 1.00 97.31 104 SER A CA 1
ATOM 798 C C . SER A 1 104 ? 2.496 -8.409 22.104 1.00 97.31 104 SER A C 1
ATOM 800 O O . SER A 1 104 ? 1.435 -8.381 21.474 1.00 97.31 104 SER A O 1
ATOM 802 N N . ALA A 1 105 ? 3.083 -9.563 22.434 1.00 96.19 105 ALA A N 1
ATOM 803 C CA . ALA A 1 105 ? 2.495 -10.860 22.091 1.00 96.19 105 ALA A CA 1
ATOM 804 C C . ALA A 1 105 ? 1.062 -11.014 22.639 1.00 96.19 105 ALA A C 1
ATOM 806 O O . ALA A 1 105 ? 0.203 -11.603 21.984 1.00 96.19 105 ALA A O 1
ATOM 807 N N . GLU A 1 106 ? 0.785 -10.442 23.816 1.00 97.81 106 GLU A N 1
ATOM 808 C CA . GLU A 1 106 ? -0.546 -10.459 24.428 1.00 97.81 106 GLU A CA 1
ATOM 809 C C . GLU A 1 106 ? -1.558 -9.604 23.660 1.00 97.81 106 GLU A C 1
ATOM 811 O O . GLU A 1 106 ? -2.696 -10.037 23.480 1.00 97.81 106 GLU A O 1
ATOM 816 N N . LEU A 1 107 ? -1.155 -8.414 23.199 1.00 98.25 107 LEU A N 1
ATOM 817 C CA . LEU A 1 107 ? -1.999 -7.553 22.371 1.00 98.25 107 LEU A CA 1
ATOM 818 C C . LEU A 1 107 ? -2.288 -8.224 21.025 1.00 98.25 107 LEU A C 1
ATOM 820 O O . LEU A 1 107 ? -3.440 -8.288 20.607 1.00 98.25 107 LEU A O 1
ATOM 824 N N . LEU A 1 108 ? -1.268 -8.784 20.372 1.00 97.88 108 LEU A N 1
ATOM 825 C CA . LEU A 1 108 ? -1.445 -9.476 19.096 1.00 97.88 108 LEU A CA 1
ATOM 826 C C . LEU A 1 108 ? -2.371 -10.697 19.229 1.00 97.88 108 LEU A C 1
ATOM 828 O O . LEU A 1 108 ? -3.246 -10.911 18.390 1.00 97.88 108 LEU A O 1
ATOM 832 N N . ALA A 1 109 ? -2.218 -11.484 20.298 1.00 97.38 109 ALA A N 1
ATOM 833 C CA . ALA A 1 109 ? -3.114 -12.600 20.590 1.00 97.38 109 ALA A CA 1
ATOM 834 C C . ALA A 1 109 ? -4.557 -12.127 20.836 1.00 97.38 109 ALA A C 1
ATOM 836 O O . ALA A 1 109 ? -5.495 -12.749 20.336 1.00 97.38 109 ALA A O 1
ATOM 837 N N . ALA A 1 110 ? -4.738 -11.013 21.551 1.00 98.25 110 ALA A N 1
ATOM 838 C CA . ALA A 1 110 ? -6.053 -10.429 21.790 1.00 98.25 110 ALA A CA 1
ATOM 839 C C . ALA A 1 110 ? -6.708 -9.951 20.493 1.00 98.25 110 ALA A C 1
ATOM 841 O O . ALA A 1 110 ? -7.857 -10.283 20.237 1.00 98.25 110 ALA A O 1
ATOM 842 N N . LEU A 1 111 ? -5.974 -9.250 19.631 1.00 98.00 111 LEU A N 1
ATOM 843 C CA . LEU A 1 111 ? -6.485 -8.781 18.342 1.00 98.00 111 LEU A CA 1
ATOM 844 C C . LEU A 1 111 ? -6.906 -9.931 17.412 1.00 98.00 111 LEU A C 1
ATOM 846 O O . LEU A 1 111 ? -7.883 -9.794 16.678 1.00 98.00 111 LEU A O 1
ATOM 850 N N . ARG A 1 112 ? -6.209 -11.073 17.467 1.00 97.38 112 ARG A N 1
ATOM 851 C CA . ARG A 1 112 ? -6.571 -12.292 16.723 1.00 97.38 112 ARG A CA 1
ATOM 852 C C . ARG A 1 112 ? -7.783 -13.018 17.311 1.00 97.38 112 ARG A C 1
ATOM 854 O O . ARG A 1 112 ? -8.545 -13.607 16.556 1.00 97.38 112 ARG A O 1
ATOM 861 N N . GLY A 1 113 ? -7.923 -13.050 18.635 1.00 97.19 113 GLY A N 1
ATOM 862 C CA . GLY A 1 113 ? -8.955 -13.838 19.323 1.00 97.19 113 GLY A CA 1
ATOM 863 C C . GLY A 1 113 ? -10.194 -13.058 19.766 1.00 97.19 113 GLY A C 1
ATOM 864 O O . GLY A 1 113 ? -11.167 -13.679 20.187 1.00 97.19 113 GLY A O 1
ATOM 865 N N . GLY A 1 114 ? -10.140 -11.729 19.726 1.00 97.69 114 GLY A N 1
ATOM 866 C CA . GLY A 1 114 ? -11.179 -10.851 20.247 1.00 97.69 114 GLY A CA 1
ATOM 867 C C . GLY A 1 114 ? -12.322 -10.596 19.271 1.00 97.69 114 GLY A C 1
ATOM 868 O O . GLY A 1 114 ? -12.286 -11.004 18.111 1.00 97.69 114 GLY A O 1
ATOM 869 N N . THR A 1 115 ? -13.343 -9.883 19.743 1.00 97.38 115 THR A N 1
ATOM 870 C CA . THR A 1 115 ? -14.523 -9.511 18.943 1.00 97.38 115 THR A CA 1
ATOM 871 C C . THR A 1 115 ? -14.486 -8.047 18.524 1.00 97.38 115 THR A C 1
ATOM 873 O O . THR A 1 115 ? -14.863 -7.701 17.400 1.00 97.38 115 THR A O 1
ATOM 876 N N . VAL A 1 116 ? -14.026 -7.178 19.423 1.00 97.31 116 VAL A N 1
ATOM 877 C CA . VAL A 1 116 ? -13.984 -5.731 19.223 1.00 97.31 116 VAL A CA 1
ATOM 878 C C . VAL A 1 116 ? -12.679 -5.164 19.767 1.00 97.31 116 VAL A C 1
ATOM 880 O O . VAL A 1 116 ? -12.283 -5.473 20.890 1.00 97.31 116 VAL A O 1
ATOM 883 N N . ALA A 1 117 ? -12.053 -4.275 18.996 1.00 98.19 117 ALA A N 1
ATOM 884 C CA . ALA A 1 117 ? -10.982 -3.408 19.471 1.00 98.19 117 ALA A CA 1
ATOM 885 C C . ALA A 1 117 ? -11.461 -1.953 19.527 1.00 98.19 117 ALA A C 1
ATOM 887 O O . ALA A 1 117 ? -12.134 -1.480 18.616 1.00 98.19 117 ALA A O 1
ATOM 888 N N . VAL A 1 118 ? -11.090 -1.235 20.581 1.00 98.25 118 VAL A N 1
ATOM 889 C CA . VAL A 1 118 ? -11.271 0.212 20.712 1.00 98.25 118 VAL A CA 1
ATOM 890 C C . VAL A 1 118 ? -9.895 0.854 20.799 1.00 98.25 118 VAL A C 1
ATOM 892 O O . VAL A 1 118 ? -9.140 0.557 21.724 1.00 98.25 118 VAL A O 1
ATOM 895 N N . VAL A 1 119 ? -9.567 1.722 19.847 1.00 98.12 119 VAL A N 1
ATOM 896 C CA . VAL A 1 119 ? -8.280 2.428 19.780 1.00 98.12 119 VAL A CA 1
ATOM 897 C C . VAL A 1 119 ? -8.494 3.872 20.212 1.00 98.12 119 VAL A C 1
ATOM 899 O O . VAL A 1 119 ? -9.352 4.559 19.662 1.00 98.12 119 VAL A O 1
ATOM 902 N N . ALA A 1 120 ? -7.730 4.325 21.203 1.00 97.75 120 ALA A N 1
ATOM 903 C CA . ALA A 1 120 ? -7.831 5.661 21.781 1.00 97.75 120 ALA A CA 1
ATOM 904 C C . ALA A 1 120 ? -6.441 6.314 21.870 1.00 97.75 120 ALA A C 1
ATOM 906 O O . ALA A 1 120 ? -5.737 6.139 22.876 1.00 97.75 120 ALA A O 1
ATOM 907 N N . PRO A 1 121 ? -6.020 7.054 20.828 1.00 96.75 121 PRO A N 1
ATOM 908 C CA . PRO A 1 121 ? -4.811 7.864 20.892 1.00 96.75 121 PRO A CA 1
ATOM 909 C C . PRO A 1 121 ? -4.963 9.037 21.880 1.00 96.75 121 PRO A C 1
ATOM 911 O O . PRO A 1 121 ? -6.084 9.496 22.133 1.00 96.75 121 PRO A O 1
ATOM 914 N N . PRO A 1 122 ? -3.868 9.558 22.462 1.00 95.94 122 PRO A N 1
ATOM 915 C CA . PRO A 1 122 ? -3.947 10.646 23.434 1.00 95.94 122 PRO A CA 1
ATOM 916 C C . PRO A 1 122 ? -4.589 11.915 22.865 1.00 95.94 122 PRO A C 1
ATOM 918 O O . PRO A 1 122 ? -4.193 12.424 21.820 1.00 95.94 122 PRO A O 1
ATOM 921 N N . GLY A 1 123 ? -5.589 12.446 23.574 1.00 95.44 123 GLY A N 1
ATOM 922 C CA . GLY A 1 123 ? -6.287 13.676 23.179 1.00 95.44 123 GLY A CA 1
ATOM 923 C C . GLY A 1 123 ? -7.207 13.539 21.960 1.00 95.44 123 GLY A C 1
ATOM 924 O O . GLY A 1 123 ? -7.749 14.546 21.512 1.00 95.44 123 GLY A O 1
ATOM 925 N N . GLN A 1 124 ? -7.405 12.325 21.445 1.00 96.50 124 GLN A N 1
ATOM 926 C CA . GLN A 1 124 ? -8.229 12.036 20.273 1.00 96.50 124 GLN A CA 1
ATOM 927 C C . GLN A 1 124 ? -9.484 11.228 20.648 1.00 96.50 124 GLN A C 1
ATOM 929 O O . GLN A 1 124 ? -9.503 10.561 21.689 1.00 96.50 124 GLN A O 1
ATOM 934 N N . PRO A 1 125 ? -10.557 11.265 19.833 1.00 96.62 125 PRO A N 1
ATOM 935 C CA . PRO A 1 125 ? -11.706 10.390 20.036 1.00 96.62 125 PRO A CA 1
ATOM 936 C C . PRO A 1 125 ? -11.318 8.918 19.848 1.00 96.62 125 PRO A C 1
ATOM 938 O O . PRO A 1 125 ? -10.514 8.578 18.981 1.00 96.62 125 PRO A O 1
ATOM 941 N N . ALA A 1 126 ? -11.924 8.042 20.648 1.00 97.56 126 ALA A N 1
ATOM 942 C CA . ALA A 1 126 ? -11.741 6.604 20.512 1.00 97.56 126 ALA A CA 1
ATOM 943 C C . ALA A 1 126 ? -12.583 6.051 19.356 1.00 97.56 126 ALA A C 1
ATOM 945 O O . ALA A 1 126 ? -13.735 6.456 19.187 1.00 97.56 126 ALA A O 1
ATOM 946 N N . TRP A 1 127 ? -12.031 5.098 18.608 1.00 96.75 127 TRP A N 1
ATOM 947 C CA . TRP A 1 127 ? -12.710 4.433 17.495 1.00 96.75 127 TRP A CA 1
ATOM 948 C C . TRP A 1 127 ? -12.823 2.938 17.713 1.00 96.75 127 TRP A C 1
ATOM 950 O O . TRP A 1 127 ? -11.921 2.321 18.281 1.00 96.75 127 TRP A O 1
ATOM 960 N N . GLN A 1 128 ? -13.930 2.364 17.246 1.00 97.19 128 GLN A N 1
ATOM 961 C CA . GLN A 1 128 ? -14.226 0.951 17.394 1.00 97.19 128 GLN A CA 1
ATOM 962 C C . GLN A 1 128 ? -13.979 0.204 16.082 1.00 97.19 128 GLN A C 1
ATOM 964 O O . GLN A 1 128 ? -14.364 0.653 15.008 1.00 97.19 128 GLN A O 1
ATOM 969 N N . PHE A 1 129 ? -13.375 -0.974 16.185 1.00 96.19 129 PHE A N 1
ATOM 970 C CA . PHE A 1 129 ? -13.065 -1.867 15.078 1.00 96.19 129 PHE A CA 1
ATOM 971 C C . PHE A 1 129 ? -13.684 -3.233 15.362 1.00 96.19 129 PHE A C 1
ATOM 973 O O . PHE A 1 129 ? -13.485 -3.804 16.439 1.00 96.19 129 PHE A O 1
ATOM 980 N N . SER A 1 130 ? -14.425 -3.777 14.396 1.00 95.88 130 SER A N 1
ATOM 981 C CA . SER A 1 130 ? -14.790 -5.195 14.439 1.00 95.88 130 SER A CA 1
ATOM 982 C C . SER A 1 130 ? -13.530 -6.030 14.240 1.00 95.88 130 SER A C 1
ATOM 984 O O . SER A 1 130 ? -12.727 -5.721 13.366 1.00 95.88 130 SER A O 1
ATOM 986 N N . LEU A 1 131 ? -13.355 -7.090 15.025 1.00 96.88 131 LEU A N 1
ATOM 987 C CA . LEU A 1 131 ? -12.275 -8.067 14.849 1.00 96.88 131 LEU A CA 1
ATOM 988 C C . LEU A 1 131 ? -12.735 -9.314 14.078 1.00 96.88 131 LEU A C 1
ATOM 990 O O . LEU A 1 131 ? -12.025 -10.313 14.004 1.00 96.88 131 LEU A O 1
ATOM 994 N N . SER A 1 132 ? -13.915 -9.270 13.452 1.00 95.44 132 SER A N 1
ATOM 995 C CA . SER A 1 132 ? -14.380 -10.367 12.603 1.00 95.44 132 SER A CA 1
ATOM 996 C C . SER A 1 132 ? -13.398 -10.615 11.451 1.00 95.44 132 SER A C 1
ATOM 998 O O . SER A 1 132 ? -13.099 -9.714 10.668 1.00 95.44 132 SER A O 1
ATOM 1000 N N . GLY A 1 133 ? -12.892 -11.846 11.352 1.00 94.69 133 GLY A N 1
ATOM 1001 C CA . GLY A 1 133 ? -11.918 -12.258 10.333 1.00 94.69 133 GLY A CA 1
ATOM 1002 C C . GLY A 1 133 ? -10.454 -11.927 10.657 1.00 94.69 133 GLY A C 1
ATOM 1003 O O . GLY A 1 133 ? -9.564 -12.397 9.940 1.00 94.69 133 GLY A O 1
ATOM 1004 N N . SER A 1 134 ? -10.174 -11.199 11.747 1.00 96.69 134 SER A N 1
ATOM 1005 C CA . SER A 1 134 ? -8.822 -10.728 12.088 1.00 96.69 134 SER A CA 1
ATOM 1006 C C . SER A 1 134 ? -7.824 -11.873 12.245 1.00 96.69 134 SER A C 1
ATOM 1008 O O . SER A 1 134 ? -6.719 -11.800 11.713 1.00 96.69 134 SER A O 1
ATOM 1010 N N . ALA A 1 135 ? -8.229 -12.975 12.890 1.00 96.56 135 ALA A N 1
ATOM 1011 C CA . ALA A 1 135 ? -7.394 -14.156 13.089 1.00 96.56 135 ALA A CA 1
ATOM 1012 C C . ALA A 1 135 ? -6.788 -14.654 11.771 1.00 96.56 135 ALA A C 1
ATOM 1014 O O . ALA A 1 135 ? -5.579 -14.877 11.682 1.00 96.56 135 ALA A O 1
ATOM 1015 N N . ARG A 1 136 ? -7.627 -14.806 10.737 1.00 94.31 136 ARG A N 1
ATOM 1016 C CA . ARG A 1 136 ? -7.219 -15.330 9.429 1.00 94.31 136 ARG A CA 1
ATOM 1017 C C . ARG A 1 136 ? -6.328 -14.325 8.711 1.00 94.31 136 ARG A C 1
ATOM 1019 O O . ARG A 1 136 ? -5.253 -14.704 8.257 1.00 94.31 136 ARG A O 1
ATOM 1026 N N . ALA A 1 137 ? -6.750 -13.063 8.658 1.00 93.50 137 ALA A N 1
ATOM 1027 C CA . ALA A 1 137 ? -6.004 -12.009 7.983 1.00 93.50 137 ALA A CA 1
ATOM 1028 C C . ALA A 1 137 ? -4.612 -11.814 8.609 1.00 93.50 137 ALA A C 1
ATOM 1030 O O . ALA A 1 137 ? -3.608 -11.903 7.912 1.00 93.50 137 ALA A O 1
ATOM 1031 N N . MET A 1 138 ? -4.527 -11.659 9.934 1.00 96.19 138 MET A N 1
ATOM 1032 C CA . MET A 1 138 ? -3.252 -11.480 10.644 1.00 96.19 138 MET A CA 1
ATOM 1033 C C . MET A 1 138 ? -2.360 -12.718 10.598 1.00 96.19 138 MET A C 1
ATOM 1035 O O . MET A 1 138 ? -1.147 -12.592 10.717 1.00 96.19 138 MET A O 1
ATOM 1039 N N . SER A 1 139 ? -2.925 -13.923 10.502 1.00 94.62 139 SER A N 1
ATOM 1040 C CA . SER A 1 139 ? -2.110 -15.132 10.315 1.00 94.62 139 SER A CA 1
ATOM 1041 C C . SER A 1 139 ? -1.476 -15.157 8.927 1.00 94.62 139 SER A C 1
ATOM 1043 O O . SER A 1 139 ? -0.329 -15.565 8.803 1.00 94.62 139 SER A O 1
ATOM 1045 N N . SER A 1 140 ? -2.204 -14.682 7.913 1.00 90.44 140 SER A N 1
ATOM 1046 C CA . SER A 1 140 ? -1.700 -14.557 6.546 1.00 90.44 140 SER A CA 1
ATOM 1047 C C . SER A 1 140 ? -0.663 -13.444 6.403 1.00 90.44 140 SER A C 1
ATOM 1049 O O . SER A 1 140 ? 0.338 -13.653 5.740 1.00 90.44 140 SER A O 1
ATOM 1051 N N . ALA A 1 141 ? -0.881 -12.277 7.013 1.00 92.06 141 ALA A N 1
ATOM 1052 C CA . ALA A 1 141 ? 0.067 -11.162 6.939 1.00 92.06 141 ALA A CA 1
ATOM 1053 C C . ALA A 1 141 ? 1.370 -11.449 7.704 1.00 92.06 141 ALA A C 1
ATOM 1055 O O . ALA A 1 141 ? 2.444 -11.032 7.301 1.00 92.06 141 ALA A O 1
ATOM 1056 N N . LEU A 1 142 ? 1.285 -12.194 8.811 1.00 93.88 142 LEU A N 1
ATOM 1057 C CA . LEU A 1 142 ? 2.433 -12.470 9.678 1.00 93.88 142 LEU A CA 1
ATOM 1058 C C . LEU A 1 142 ? 3.086 -13.835 9.432 1.00 93.88 142 LEU A C 1
ATOM 1060 O O . LEU A 1 142 ? 3.952 -14.230 10.216 1.00 93.88 142 LEU A O 1
ATOM 1064 N N . SER A 1 143 ? 2.684 -14.588 8.401 1.00 90.38 143 SER A N 1
ATOM 1065 C CA . SER A 1 143 ? 3.296 -15.895 8.119 1.00 90.38 143 SER A CA 1
ATOM 1066 C C . SER A 1 143 ? 4.794 -15.772 7.835 1.00 90.38 143 SER A C 1
ATOM 1068 O O . SER A 1 143 ? 5.568 -16.652 8.214 1.00 90.38 143 SER A O 1
ATOM 1070 N N . GLU A 1 144 ? 5.206 -14.648 7.251 1.00 74.94 144 GLU A N 1
ATOM 1071 C CA . GLU A 1 144 ? 6.591 -14.364 6.863 1.00 74.94 144 GLU A CA 1
ATOM 1072 C C . GLU A 1 144 ? 7.434 -13.800 8.020 1.00 74.94 144 GLU A C 1
ATOM 1074 O O . GLU A 1 144 ? 8.652 -13.959 8.029 1.00 74.94 144 GLU A O 1
ATOM 1079 N N . CYS A 1 145 ? 6.809 -13.288 9.088 1.00 84.31 145 CYS A N 1
ATOM 1080 C CA . CYS A 1 145 ? 7.535 -12.764 10.253 1.00 84.31 145 CYS A CA 1
ATOM 1081 C C . CYS A 1 145 ? 8.248 -13.816 11.087 1.00 84.31 145 CYS A C 1
ATOM 1083 O O . CYS A 1 145 ? 9.021 -13.487 11.975 1.00 84.31 145 CYS A O 1
ATOM 1085 N N . SER A 1 146 ? 7.985 -15.101 10.872 1.00 68.38 146 SER A N 1
ATOM 1086 C CA . SER A 1 146 ? 8.529 -16.133 11.756 1.00 68.38 146 SER A CA 1
ATOM 1087 C C . SER A 1 146 ? 10.008 -16.459 11.511 1.00 68.38 146 SER A C 1
ATOM 1089 O O . SER A 1 146 ? 10.516 -17.415 12.097 1.00 68.38 146 SER A O 1
ATOM 1091 N N . GLY A 1 147 ? 10.718 -15.692 10.670 1.00 59.69 147 GLY A N 1
ATOM 1092 C CA . GLY A 1 147 ? 12.127 -15.945 10.360 1.00 59.69 147 GLY A CA 1
ATOM 1093 C C . GLY A 1 147 ? 12.353 -17.353 9.805 1.00 59.69 147 GLY A C 1
ATOM 1094 O O . GLY A 1 147 ? 13.450 -17.902 9.928 1.00 59.69 147 GLY A O 1
ATOM 1095 N N . ALA A 1 148 ? 11.308 -17.964 9.231 1.00 49.84 148 ALA A N 1
ATOM 1096 C CA . ALA A 1 148 ? 11.438 -19.200 8.489 1.00 49.84 148 ALA A CA 1
ATOM 1097 C C . ALA A 1 148 ? 12.412 -18.900 7.354 1.00 49.84 148 ALA A C 1
ATOM 1099 O O . ALA A 1 148 ? 12.090 -18.124 6.457 1.00 49.84 148 ALA A O 1
ATOM 1100 N N . ALA A 1 149 ? 13.626 -19.446 7.480 1.00 45.94 149 ALA A N 1
ATOM 1101 C CA . ALA A 1 149 ? 14.700 -19.316 6.513 1.00 45.94 149 ALA A CA 1
ATOM 1102 C C . ALA A 1 149 ? 14.099 -19.390 5.113 1.00 45.94 149 ALA A C 1
ATOM 1104 O O . ALA A 1 149 ? 13.519 -20.422 4.766 1.00 45.94 149 ALA A O 1
ATOM 1105 N N . SER A 1 150 ? 14.177 -18.264 4.397 1.00 46.91 150 SER A N 1
ATOM 1106 C CA . SER A 1 150 ? 13.639 -18.080 3.055 1.00 46.91 150 SER A CA 1
ATOM 1107 C C . SER A 1 150 ? 13.897 -19.356 2.263 1.00 46.91 150 SER A C 1
ATOM 1109 O O . SER A 1 150 ? 15.053 -19.723 2.022 1.00 46.91 150 SER A O 1
ATOM 1111 N N . ALA A 1 151 ? 12.833 -20.121 2.000 1.00 46.38 151 ALA A N 1
ATOM 1112 C CA . ALA A 1 151 ? 12.951 -21.320 1.193 1.00 46.38 151 ALA A CA 1
ATOM 1113 C C . ALA A 1 151 ? 13.574 -20.867 -0.126 1.00 46.38 151 ALA A C 1
ATOM 1115 O O . ALA A 1 151 ? 13.098 -19.890 -0.705 1.00 46.38 151 ALA A O 1
ATOM 1116 N N . ALA A 1 152 ? 14.668 -21.521 -0.537 1.00 44.66 152 ALA A N 1
ATOM 1117 C CA . ALA A 1 152 ? 15.404 -21.152 -1.741 1.00 44.66 152 ALA A CA 1
ATOM 1118 C C . ALA A 1 152 ? 14.395 -20.850 -2.862 1.00 44.66 152 ALA A C 1
ATOM 1120 O O . ALA A 1 152 ? 13.529 -21.706 -3.095 1.00 44.66 152 ALA A O 1
ATOM 1121 N N . PRO A 1 153 ? 14.451 -19.652 -3.480 1.00 49.94 153 PRO A N 1
ATOM 1122 C CA . PRO A 1 153 ? 13.447 -19.215 -4.434 1.00 49.94 153 PRO A CA 1
ATOM 1123 C C . PRO A 1 153 ? 13.177 -20.339 -5.435 1.00 49.94 153 PRO A C 1
ATOM 1125 O O . PRO A 1 153 ? 14.143 -20.940 -5.926 1.00 49.94 153 PRO A O 1
ATOM 1128 N N . PRO A 1 154 ? 11.906 -20.687 -5.717 1.00 48.56 154 PRO A N 1
ATOM 1129 C CA . PRO A 1 154 ? 11.617 -21.634 -6.782 1.00 48.56 154 PRO A CA 1
ATOM 1130 C C . PRO A 1 154 ? 12.350 -21.146 -8.029 1.00 48.56 154 PRO A C 1
ATOM 1132 O O . PRO A 1 154 ? 12.286 -19.956 -8.333 1.00 48.56 154 PRO A O 1
ATOM 1135 N N . ALA A 1 155 ? 13.097 -22.044 -8.683 1.00 47.72 155 ALA A N 1
ATOM 1136 C CA . ALA A 1 155 ? 13.908 -21.715 -9.849 1.00 47.72 155 ALA A CA 1
ATOM 1137 C C . ALA A 1 155 ? 13.074 -20.856 -10.806 1.00 47.72 155 ALA A C 1
ATOM 1139 O O . ALA A 1 155 ? 12.071 -21.328 -11.349 1.00 47.72 155 ALA A O 1
ATOM 1140 N N . GLN A 1 156 ? 13.440 -19.575 -10.904 1.00 51.56 156 GLN A N 1
ATOM 1141 C CA . GLN A 1 156 ? 12.725 -18.598 -11.709 1.00 51.56 156 GLN A CA 1
ATOM 1142 C C . GLN A 1 156 ? 12.691 -19.134 -13.140 1.00 51.56 156 GLN A C 1
ATOM 1144 O O . GLN A 1 156 ? 13.727 -19.515 -13.690 1.00 51.56 156 GLN A O 1
ATOM 1149 N N . ALA A 1 157 ? 11.493 -19.212 -13.723 1.00 54.91 157 ALA A N 1
ATOM 1150 C CA . ALA A 1 157 ? 11.373 -19.373 -15.164 1.00 54.91 157 ALA A CA 1
ATOM 1151 C C . ALA A 1 157 ? 12.204 -18.262 -15.820 1.00 54.91 157 ALA A C 1
ATOM 1153 O O . ALA A 1 157 ? 12.243 -17.150 -15.291 1.00 54.91 157 ALA A O 1
ATOM 1154 N N . GLU A 1 158 ? 12.915 -18.583 -16.900 1.00 57.38 158 GLU A N 1
ATOM 1155 C CA . GLU A 1 158 ? 13.818 -17.668 -17.602 1.00 57.38 158 GLU A CA 1
ATOM 1156 C C . GLU A 1 158 ? 13.067 -16.403 -18.063 1.00 57.38 158 GLU A C 1
ATOM 1158 O O . GLU A 1 158 ? 12.594 -16.312 -19.189 1.00 57.38 158 GLU A O 1
ATOM 1163 N N . ASN A 1 159 ? 12.968 -15.405 -17.183 1.00 67.19 159 ASN A N 1
ATOM 1164 C CA . ASN A 1 159 ? 12.499 -14.049 -17.465 1.00 67.19 159 ASN A CA 1
ATOM 1165 C C . ASN A 1 159 ? 13.660 -13.228 -18.047 1.00 67.19 159 ASN A C 1
ATOM 1167 O O . ASN A 1 159 ? 13.974 -12.129 -17.586 1.00 67.19 159 ASN A O 1
ATOM 1171 N N . SER A 1 160 ? 14.372 -13.814 -19.008 1.00 63.09 160 SER A N 1
ATOM 1172 C CA . SER A 1 160 ? 15.585 -13.276 -19.613 1.00 63.09 160 SER A CA 1
ATOM 1173 C C . SER A 1 160 ? 15.252 -12.030 -20.438 1.00 63.09 160 SER A C 1
ATOM 1175 O O . SER A 1 160 ? 14.976 -12.103 -21.628 1.00 63.09 160 SER A O 1
ATOM 1177 N N . GLY A 1 161 ? 15.264 -10.869 -19.781 1.00 82.31 161 GLY A N 1
ATOM 1178 C CA . GLY A 1 161 ? 15.047 -9.567 -20.416 1.00 82.31 161 GLY A CA 1
ATOM 1179 C C . GLY A 1 161 ? 14.282 -8.557 -19.565 1.00 82.31 161 GLY A C 1
ATOM 1180 O O . GLY A 1 161 ? 14.299 -7.377 -19.895 1.00 82.31 161 GLY A O 1
ATOM 1181 N N . LEU A 1 162 ? 13.647 -8.983 -18.469 1.00 87.88 162 LEU A N 1
ATOM 1182 C CA . LEU A 1 162 ? 12.958 -8.055 -17.573 1.00 87.88 162 LEU A CA 1
ATOM 1183 C C . LEU A 1 162 ? 13.947 -7.367 -16.616 1.00 87.88 162 LEU A C 1
ATOM 1185 O O . LEU A 1 162 ? 14.829 -8.037 -16.069 1.00 87.88 162 LEU A O 1
ATOM 1189 N N . PRO A 1 163 ? 13.790 -6.058 -16.355 1.00 90.00 163 PRO A N 1
ATOM 1190 C CA . PRO A 1 163 ? 14.538 -5.364 -15.313 1.00 90.00 163 PRO A CA 1
ATOM 1191 C C . PRO A 1 163 ? 14.320 -6.022 -13.944 1.00 90.00 163 PRO A C 1
ATOM 1193 O O . PRO A 1 163 ? 13.185 -6.325 -13.573 1.00 90.00 163 PRO A O 1
ATOM 1196 N N . ALA A 1 164 ? 15.397 -6.221 -13.175 1.00 90.62 164 ALA A N 1
ATOM 1197 C CA . ALA A 1 164 ? 15.337 -6.899 -11.873 1.00 90.62 164 ALA A CA 1
ATOM 1198 C C . ALA A 1 164 ? 14.277 -6.312 -10.912 1.00 90.62 164 ALA A C 1
ATOM 1200 O O . ALA A 1 164 ? 13.504 -7.102 -10.371 1.00 90.62 164 ALA A O 1
ATOM 1201 N N . PRO A 1 165 ? 14.120 -4.974 -10.784 1.00 89.00 165 PRO A N 1
ATOM 1202 C CA . PRO A 1 165 ? 13.094 -4.399 -9.908 1.00 89.00 165 PRO A CA 1
ATOM 1203 C C . PRO A 1 165 ? 11.663 -4.819 -10.268 1.00 89.00 165 PRO A C 1
ATOM 1205 O O . PRO A 1 165 ? 10.831 -5.011 -9.386 1.00 89.00 165 PRO A O 1
ATOM 1208 N N . VAL A 1 166 ? 11.370 -5.005 -11.559 1.00 93.62 166 VAL A N 1
ATOM 1209 C CA . VAL A 1 166 ? 10.054 -5.469 -12.020 1.00 93.62 166 VAL A CA 1
ATOM 1210 C C . VAL A 1 166 ? 9.847 -6.930 -11.642 1.00 93.62 166 VAL A C 1
ATOM 1212 O O . VAL A 1 166 ? 8.790 -7.292 -11.129 1.00 93.62 166 VAL A O 1
ATOM 1215 N N . VAL A 1 167 ? 10.855 -7.775 -11.880 1.00 92.94 167 VAL A N 1
ATOM 1216 C CA . VAL A 1 167 ? 10.779 -9.204 -11.544 1.00 92.94 167 VAL A CA 1
ATOM 1217 C C . VAL A 1 167 ? 10.551 -9.389 -10.051 1.00 92.94 167 VAL A C 1
ATOM 1219 O O . VAL A 1 167 ? 9.705 -10.201 -9.676 1.00 92.94 167 VAL A O 1
ATOM 1222 N N . ASP A 1 168 ? 11.259 -8.635 -9.214 1.00 89.75 168 ASP A N 1
ATOM 1223 C CA . ASP A 1 168 ? 11.148 -8.730 -7.761 1.00 89.75 168 ASP A CA 1
ATOM 1224 C C . ASP A 1 168 ? 9.740 -8.345 -7.289 1.00 89.75 168 ASP A C 1
ATOM 1226 O O . ASP A 1 168 ? 9.088 -9.141 -6.610 1.00 89.75 168 ASP A O 1
ATOM 1230 N N . VAL A 1 169 ? 9.218 -7.200 -7.748 1.00 92.44 169 VAL A N 1
ATOM 1231 C CA . VAL A 1 169 ? 7.864 -6.729 -7.406 1.00 92.44 169 VAL A CA 1
ATOM 1232 C C . VAL A 1 169 ? 6.789 -7.732 -7.830 1.00 92.44 169 VAL A C 1
ATOM 1234 O O . VAL A 1 169 ? 5.902 -8.068 -7.041 1.00 92.44 169 VAL A O 1
ATOM 1237 N N . VAL A 1 170 ? 6.860 -8.259 -9.056 1.00 94.75 170 VAL A N 1
ATOM 1238 C CA . VAL A 1 170 ? 5.849 -9.211 -9.540 1.00 94.75 170 VAL A CA 1
ATOM 1239 C C . VAL A 1 170 ? 5.978 -10.566 -8.837 1.00 94.75 170 VAL A C 1
ATOM 1241 O O . VAL A 1 170 ? 4.964 -11.160 -8.462 1.00 94.75 170 VAL A O 1
ATOM 1244 N N . THR A 1 171 ? 7.203 -11.047 -8.595 1.00 93.00 171 THR A N 1
ATOM 1245 C CA . THR A 1 171 ? 7.446 -12.300 -7.856 1.00 93.00 171 THR A CA 1
ATOM 1246 C C . THR A 1 171 ? 6.869 -12.217 -6.447 1.00 93.00 171 THR A C 1
ATOM 1248 O O . THR A 1 171 ? 6.174 -13.141 -6.014 1.00 93.00 171 THR A O 1
ATOM 1251 N N . GLN A 1 172 ? 7.135 -11.113 -5.747 1.00 88.44 172 GLN A N 1
ATOM 1252 C CA . GLN A 1 172 ? 6.655 -10.869 -4.391 1.00 88.44 172 GLN A CA 1
ATOM 1253 C C . GLN A 1 172 ? 5.126 -10.820 -4.351 1.00 88.44 172 GLN A C 1
ATOM 1255 O O . GLN A 1 172 ? 4.506 -11.584 -3.608 1.00 88.44 172 GLN A O 1
ATOM 1260 N N . ALA A 1 173 ? 4.502 -10.017 -5.217 1.00 91.19 173 ALA A N 1
ATOM 1261 C CA . ALA A 1 173 ? 3.046 -9.901 -5.289 1.00 91.19 173 ALA A CA 1
ATOM 1262 C C . ALA A 1 173 ? 2.356 -11.241 -5.602 1.00 91.19 173 ALA A C 1
ATOM 1264 O O . ALA A 1 173 ? 1.329 -11.588 -5.010 1.00 91.19 173 ALA A O 1
ATOM 1265 N N . CYS A 1 174 ? 2.936 -12.028 -6.512 1.00 91.62 174 CYS A N 1
ATOM 1266 C CA . CYS A 1 174 ? 2.407 -13.337 -6.874 1.00 91.62 174 CYS A CA 1
ATOM 1267 C C . CYS A 1 174 ? 2.751 -14.450 -5.872 1.00 91.62 174 CYS A C 1
ATOM 1269 O O . CYS A 1 174 ? 2.197 -15.547 -5.982 1.00 91.62 174 CYS A O 1
ATOM 1271 N N . GLY A 1 175 ? 3.638 -14.204 -4.901 1.00 87.44 175 GLY A N 1
ATOM 1272 C CA . GLY A 1 175 ? 4.144 -15.227 -3.984 1.00 87.44 175 GLY A CA 1
ATOM 1273 C C . GLY A 1 175 ? 4.889 -16.357 -4.705 1.00 87.44 175 GLY A C 1
ATOM 1274 O O . GLY A 1 175 ? 4.787 -17.517 -4.300 1.00 87.44 175 GLY A O 1
ATOM 1275 N N . GLY A 1 176 ? 5.573 -16.045 -5.810 1.00 88.69 176 GLY A N 1
ATOM 1276 C CA . GLY A 1 176 ? 6.281 -17.017 -6.639 1.00 88.69 176 GLY A CA 1
ATOM 1277 C C . GLY A 1 176 ? 6.108 -16.771 -8.137 1.00 88.69 176 GLY A C 1
ATOM 1278 O O . GLY A 1 176 ? 6.281 -15.65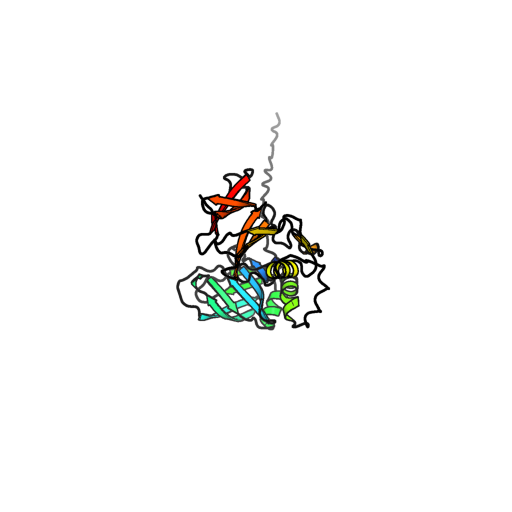9 -8.623 1.00 88.69 176 GLY A O 1
ATOM 1279 N N . GLY A 1 177 ? 5.819 -17.835 -8.891 1.00 89.56 177 GLY A N 1
ATOM 1280 C CA . GLY A 1 177 ? 5.795 -17.784 -10.355 1.00 89.56 177 GLY A CA 1
ATOM 1281 C C . GLY A 1 177 ? 4.612 -17.004 -10.940 1.00 89.56 177 GLY A C 1
ATOM 1282 O O . GLY A 1 177 ? 3.487 -17.070 -10.437 1.00 89.56 177 GLY A O 1
ATOM 1283 N N . PHE A 1 178 ? 4.870 -16.328 -12.055 1.00 94.31 178 PHE A N 1
ATOM 1284 C CA . PHE A 1 178 ? 3.914 -15.511 -12.795 1.00 94.31 178 PHE A CA 1
ATOM 1285 C C . PHE A 1 178 ? 4.162 -15.611 -14.304 1.00 94.31 178 PHE A C 1
ATOM 1287 O O . PHE A 1 178 ? 5.196 -16.110 -14.748 1.00 94.31 178 PHE A O 1
ATOM 1294 N N . THR A 1 179 ? 3.211 -15.107 -15.083 1.00 93.62 179 THR A N 1
ATOM 1295 C CA . THR A 1 179 ? 3.333 -14.867 -16.521 1.00 93.62 179 THR A CA 1
ATOM 1296 C C . THR A 1 179 ? 2.890 -13.442 -16.827 1.00 93.62 179 THR A C 1
ATOM 1298 O O . THR A 1 179 ? 1.875 -12.992 -16.288 1.00 93.62 179 THR A O 1
ATOM 1301 N N . LEU A 1 180 ? 3.622 -12.765 -17.706 1.00 93.88 180 LEU A N 1
ATOM 1302 C CA . LEU A 1 180 ? 3.279 -11.446 -18.234 1.00 93.88 180 LEU A CA 1
ATOM 1303 C C . LEU A 1 180 ? 2.793 -11.587 -19.678 1.00 93.88 180 LEU A C 1
ATOM 1305 O O . LEU A 1 180 ? 3.337 -12.408 -20.422 1.00 93.88 180 LEU A O 1
ATOM 1309 N N . ALA A 1 181 ? 1.788 -10.805 -20.074 1.00 92.81 181 ALA A N 1
ATOM 1310 C CA . ALA A 1 181 ? 1.505 -10.613 -21.495 1.00 92.81 181 ALA A CA 1
ATOM 1311 C C . ALA A 1 181 ? 2.641 -9.823 -22.174 1.00 92.81 181 ALA A C 1
ATOM 1313 O O . ALA A 1 181 ? 3.465 -9.201 -21.504 1.00 92.81 181 ALA A O 1
ATOM 1314 N N . GLU A 1 182 ? 2.688 -9.858 -23.507 1.00 89.19 182 GLU A N 1
ATOM 1315 C CA . GLU A 1 182 ? 3.727 -9.186 -24.306 1.00 89.19 182 GLU A CA 1
ATOM 1316 C C . GLU A 1 182 ? 3.759 -7.666 -24.071 1.00 89.19 182 GLU A C 1
ATOM 1318 O O . GLU A 1 182 ? 4.824 -7.058 -24.086 1.00 89.19 182 GLU A O 1
ATOM 1323 N N . ASP A 1 183 ? 2.600 -7.073 -23.804 1.00 90.50 183 ASP A N 1
ATOM 1324 C CA . ASP A 1 183 ? 2.357 -5.648 -23.586 1.00 90.50 183 ASP A CA 1
ATOM 1325 C C . ASP A 1 183 ? 2.240 -5.250 -22.108 1.00 90.50 183 ASP A C 1
ATOM 1327 O O . ASP A 1 183 ? 2.050 -4.074 -21.803 1.00 90.50 183 ASP A O 1
ATOM 1331 N N . ALA A 1 184 ? 2.435 -6.193 -21.179 1.00 95.06 184 ALA A N 1
ATOM 1332 C CA . ALA A 1 184 ? 2.395 -5.906 -19.745 1.00 95.06 184 ALA A CA 1
ATOM 1333 C C . ALA A 1 184 ? 3.512 -4.947 -19.300 1.00 95.06 184 ALA A C 1
ATOM 1335 O O . ALA A 1 184 ? 3.406 -4.343 -18.234 1.00 95.06 184 ALA A O 1
ATOM 1336 N N . ILE A 1 185 ? 4.589 -4.841 -20.086 1.00 96.69 185 ILE A N 1
ATOM 1337 C CA . ILE A 1 185 ? 5.739 -3.981 -19.821 1.00 96.69 185 ILE A CA 1
ATOM 1338 C C . ILE A 1 185 ? 5.954 -3.031 -20.992 1.00 96.69 185 ILE A C 1
ATOM 1340 O O . ILE A 1 185 ? 6.102 -3.461 -22.134 1.00 96.69 185 ILE A O 1
ATOM 1344 N N . LEU A 1 186 ? 6.054 -1.741 -20.689 1.00 96.81 186 LEU A N 1
ATOM 1345 C CA . LEU A 1 186 ? 6.493 -0.716 -21.629 1.00 96.81 186 LEU A CA 1
ATOM 1346 C C . LEU A 1 186 ? 7.800 -0.109 -21.137 1.00 96.81 186 LEU A C 1
ATOM 1348 O O . LEU A 1 186 ? 7.994 0.057 -19.934 1.00 96.81 186 LEU A O 1
ATOM 1352 N N . SER A 1 187 ? 8.656 0.280 -22.075 1.00 96.31 187 SER A N 1
ATOM 1353 C CA . SER A 1 187 ? 9.913 0.966 -21.784 1.00 96.31 187 SER A CA 1
ATOM 1354 C C . SER A 1 187 ? 9.985 2.288 -22.535 1.00 96.31 187 SER A C 1
ATOM 1356 O O . SER A 1 187 ? 9.595 2.366 -23.703 1.00 96.31 187 SER A O 1
ATOM 1358 N N . GLY A 1 188 ? 10.460 3.338 -21.869 1.00 95.44 188 GLY A N 1
ATOM 1359 C CA . GLY A 1 188 ? 10.705 4.638 -22.493 1.00 95.44 188 GLY A CA 1
ATOM 1360 C C . GLY A 1 188 ? 11.112 5.713 -21.490 1.00 95.44 188 GLY A C 1
ATOM 1361 O O . GLY A 1 188 ? 11.057 5.497 -20.293 1.00 95.44 188 GLY A O 1
ATOM 1362 N N . ARG A 1 189 ? 11.535 6.879 -21.983 1.00 95.88 189 ARG A N 1
ATOM 1363 C CA . ARG A 1 189 ? 12.134 7.956 -21.168 1.00 95.88 189 ARG A CA 1
ATOM 1364 C C . ARG A 1 189 ? 11.077 8.928 -20.651 1.00 95.88 189 ARG A C 1
ATOM 1366 O O . ARG A 1 189 ? 10.778 9.921 -21.317 1.00 95.88 189 ARG A O 1
ATOM 1373 N N . ILE A 1 190 ? 10.471 8.621 -19.512 1.00 96.56 190 ILE A N 1
ATOM 1374 C CA . ILE A 1 190 ? 9.371 9.386 -18.917 1.00 96.56 190 ILE A CA 1
ATOM 1375 C C . ILE A 1 190 ? 9.911 10.560 -18.095 1.00 96.56 190 ILE A C 1
ATOM 1377 O O . ILE A 1 190 ? 9.338 11.652 -18.160 1.00 96.56 190 ILE A O 1
ATOM 1381 N N . ASP A 1 191 ? 11.007 10.374 -17.357 1.00 94.38 191 ASP A N 1
ATOM 1382 C CA . ASP A 1 191 ? 11.576 11.420 -16.496 1.00 94.38 191 ASP A CA 1
ATOM 1383 C C . ASP A 1 191 ? 12.510 12.425 -17.214 1.00 94.38 191 ASP A C 1
ATOM 1385 O O . ASP A 1 191 ? 12.873 13.462 -16.651 1.00 94.38 191 ASP A O 1
ATOM 1389 N N . ASN A 1 192 ? 12.727 12.231 -18.520 1.00 91.50 192 ASN A N 1
ATOM 1390 C CA . ASN A 1 192 ? 13.635 12.984 -19.401 1.00 91.50 192 ASN A CA 1
ATOM 1391 C C . ASN A 1 192 ? 15.131 12.768 -19.126 1.00 91.50 192 ASN A C 1
ATOM 1393 O O . ASN A 1 192 ? 15.943 13.601 -19.550 1.00 91.50 192 ASN A O 1
ATOM 1397 N N . ASP A 1 193 ? 15.506 11.674 -18.469 1.00 91.69 193 ASP A N 1
ATOM 1398 C CA . ASP A 1 193 ? 16.897 11.257 -18.391 1.00 91.69 193 ASP A CA 1
ATOM 1399 C C . ASP A 1 193 ? 17.349 10.494 -19.667 1.00 91.69 193 ASP A C 1
ATOM 1401 O O . ASP A 1 193 ? 16.730 10.565 -20.742 1.00 91.69 193 ASP A O 1
ATOM 1405 N N . THR A 1 194 ? 18.518 9.850 -19.603 1.00 91.50 194 THR A N 1
ATOM 1406 C CA . THR A 1 194 ? 19.053 9.033 -20.705 1.00 91.50 194 THR A CA 1
ATOM 1407 C C . THR A 1 194 ? 18.764 7.540 -20.576 1.00 91.50 194 THR A C 1
ATOM 1409 O O . THR A 1 194 ? 19.051 6.810 -21.526 1.00 91.50 194 THR A O 1
ATOM 1412 N N . GLU A 1 195 ? 18.247 7.097 -19.439 1.00 94.12 195 GLU A N 1
ATOM 1413 C CA . GLU A 1 195 ? 17.957 5.703 -19.128 1.00 94.12 195 GLU A CA 1
ATOM 1414 C C . GLU A 1 195 ? 16.492 5.386 -19.472 1.00 94.12 195 GLU A C 1
ATOM 1416 O O . GLU A 1 195 ? 15.654 6.268 -19.624 1.00 94.12 195 GLU A O 1
ATOM 1421 N N . GLU A 1 196 ? 16.156 4.116 -19.689 1.00 95.19 196 GLU A N 1
ATOM 1422 C CA . GLU A 1 196 ? 14.757 3.754 -19.937 1.00 95.19 196 GLU A CA 1
ATOM 1423 C C . GLU A 1 196 ? 14.018 3.563 -18.613 1.00 95.19 196 GLU A C 1
ATOM 1425 O O . GLU A 1 196 ? 14.452 2.797 -17.750 1.00 95.19 196 GLU A O 1
ATOM 1430 N N . ASP A 1 197 ? 12.871 4.222 -18.476 1.00 96.44 197 ASP A N 1
ATOM 1431 C CA . ASP A 1 197 ? 11.905 3.934 -17.425 1.00 96.44 197 ASP A CA 1
ATOM 1432 C C . ASP A 1 197 ? 11.034 2.755 -17.833 1.00 96.44 197 ASP A C 1
ATOM 1434 O O . ASP A 1 197 ? 10.898 2.421 -19.017 1.00 96.44 197 ASP A O 1
ATOM 1438 N N . VAL A 1 198 ? 10.408 2.131 -16.840 1.00 97.38 198 VAL A N 1
ATOM 1439 C CA . VAL A 1 198 ? 9.602 0.931 -17.047 1.00 97.38 198 VAL A CA 1
ATOM 1440 C C . VAL A 1 198 ? 8.198 1.155 -16.525 1.00 97.38 198 VAL A C 1
ATOM 1442 O O . VAL A 1 198 ? 8.007 1.607 -15.399 1.00 97.38 198 VAL A O 1
ATOM 1445 N N . VAL A 1 199 ? 7.205 0.803 -17.332 1.00 97.69 199 VAL A N 1
ATOM 1446 C CA . VAL A 1 199 ? 5.794 0.822 -16.953 1.00 97.69 199 VAL A CA 1
ATOM 1447 C C . VAL A 1 199 ? 5.282 -0.607 -16.927 1.00 97.69 199 VAL A C 1
ATOM 1449 O O . VAL A 1 199 ? 5.395 -1.306 -17.927 1.00 97.69 199 VAL A O 1
ATOM 1452 N N . LEU A 1 200 ? 4.711 -1.028 -15.803 1.00 97.88 200 LEU A N 1
ATOM 1453 C CA . LEU A 1 200 ? 4.070 -2.329 -15.626 1.00 97.88 200 LEU A CA 1
ATOM 1454 C C . LEU A 1 200 ? 2.550 -2.146 -15.524 1.00 97.88 200 LEU A C 1
ATOM 1456 O O . LEU A 1 200 ? 2.071 -1.463 -14.615 1.00 97.88 200 LEU A O 1
ATOM 1460 N N . ASP A 1 201 ? 1.796 -2.787 -16.419 1.00 97.69 201 ASP A N 1
ATOM 1461 C CA . ASP A 1 201 ? 0.337 -2.902 -16.313 1.00 97.69 201 ASP A CA 1
ATOM 1462 C C . ASP A 1 201 ? -0.045 -4.167 -15.534 1.00 97.69 201 ASP A C 1
ATOM 1464 O O . ASP A 1 201 ? 0.088 -5.292 -16.023 1.00 97.69 201 ASP A O 1
ATOM 1468 N N . TRP A 1 202 ? -0.585 -4.001 -14.322 1.00 97.31 202 TRP A N 1
ATOM 1469 C CA . TRP A 1 202 ? -1.072 -5.139 -13.540 1.00 97.31 202 TRP A CA 1
ATOM 1470 C C . TRP A 1 202 ? -2.274 -5.845 -14.179 1.00 97.31 202 TRP A C 1
ATOM 1472 O O . TRP A 1 202 ? -2.563 -6.988 -13.816 1.00 97.31 202 TRP A O 1
ATOM 1482 N N . ALA A 1 203 ? -2.976 -5.216 -15.129 1.00 95.75 203 ALA A N 1
ATOM 1483 C CA . ALA A 1 203 ? -4.058 -5.857 -15.873 1.00 95.75 203 ALA A CA 1
ATOM 1484 C C . ALA A 1 203 ? -3.595 -7.106 -16.636 1.00 95.75 203 ALA A C 1
ATOM 1486 O O . ALA A 1 203 ? -4.391 -8.044 -16.765 1.00 95.75 203 ALA A O 1
ATOM 1487 N N . ASP A 1 204 ? -2.324 -7.122 -17.046 1.00 96.50 204 ASP A N 1
ATOM 1488 C CA . ASP A 1 204 ? -1.701 -8.146 -17.886 1.00 96.50 204 ASP A CA 1
ATOM 1489 C C . ASP A 1 204 ? -0.710 -9.041 -17.122 1.00 96.50 204 ASP A C 1
ATOM 1491 O O . ASP A 1 204 ? 0.029 -9.845 -17.700 1.00 96.50 204 ASP A O 1
ATOM 1495 N N . VAL A 1 205 ? -0.751 -8.962 -15.789 1.00 95.88 205 VAL A N 1
ATOM 1496 C CA . VAL A 1 205 ? -0.040 -9.865 -14.882 1.00 95.88 205 VAL A CA 1
ATOM 1497 C C . VAL A 1 205 ? -0.949 -11.021 -14.478 1.00 95.88 205 VAL A C 1
ATOM 1499 O O . VAL A 1 205 ? -2.034 -10.836 -13.916 1.00 95.88 205 VAL A O 1
ATOM 1502 N N . SER A 1 206 ? -0.473 -12.248 -14.688 1.00 94.06 206 SER A N 1
ATOM 1503 C CA . SER A 1 206 ? -1.133 -13.466 -14.214 1.00 94.06 206 SER A CA 1
ATOM 1504 C C . SER A 1 206 ? -0.231 -14.245 -13.260 1.00 94.06 206 SER A C 1
ATOM 1506 O O . SER A 1 206 ? 0.821 -14.741 -13.652 1.00 94.06 206 SER A O 1
ATOM 1508 N N . CYS A 1 207 ? -0.656 -14.399 -12.006 1.00 93.94 207 CYS A N 1
ATOM 1509 C CA . CYS A 1 207 ? 0.041 -15.242 -11.035 1.00 93.94 207 CYS A CA 1
ATOM 1510 C C . CYS A 1 207 ? -0.312 -16.723 -11.227 1.00 93.94 207 CYS A C 1
ATOM 1512 O O . CYS A 1 207 ? -1.468 -17.065 -11.495 1.00 93.94 207 CYS A O 1
ATOM 1514 N N . ASN A 1 208 ? 0.655 -17.618 -11.002 1.00 91.06 208 ASN A N 1
ATOM 1515 C CA . ASN A 1 208 ? 0.395 -19.062 -10.987 1.00 91.06 208 ASN A CA 1
ATOM 1516 C C . ASN A 1 208 ? -0.559 -19.449 -9.843 1.00 91.06 208 ASN A C 1
ATOM 1518 O O . ASN A 1 208 ? -1.419 -20.319 -10.008 1.00 91.06 208 ASN A O 1
ATOM 1522 N N . ASP A 1 209 ? -0.432 -18.783 -8.691 1.00 86.44 209 ASP A N 1
ATOM 1523 C CA . ASP A 1 209 ? -1.384 -18.890 -7.590 1.00 86.44 209 ASP A CA 1
ATOM 1524 C C . ASP A 1 209 ? -2.623 -18.022 -7.858 1.00 86.44 209 ASP A C 1
ATOM 1526 O O . ASP A 1 209 ? -2.626 -16.803 -7.680 1.00 86.44 209 ASP A O 1
ATOM 1530 N N . ARG A 1 210 ? -3.721 -18.674 -8.250 1.00 83.00 210 ARG A N 1
ATOM 1531 C CA . ARG A 1 210 ? -4.997 -18.003 -8.540 1.00 83.00 210 ARG A CA 1
ATOM 1532 C C . ARG A 1 210 ? -5.653 -17.368 -7.314 1.00 83.00 210 ARG A C 1
ATOM 1534 O O . ARG A 1 210 ? -6.553 -16.549 -7.487 1.00 83.00 210 ARG A O 1
ATOM 1541 N N . SER A 1 211 ? -5.243 -17.730 -6.095 1.00 79.38 211 SER A N 1
ATOM 1542 C CA . SER A 1 211 ? -5.787 -17.123 -4.876 1.00 79.38 211 SER A CA 1
ATOM 1543 C C . SER A 1 211 ? -5.405 -15.646 -4.733 1.00 79.38 211 SER A C 1
ATOM 1545 O O . SER A 1 211 ? -6.117 -14.900 -4.063 1.00 79.38 211 SER A O 1
ATOM 1547 N N . ARG A 1 212 ? -4.355 -15.203 -5.441 1.00 84.12 212 ARG A N 1
ATOM 1548 C CA . ARG A 1 212 ? -3.913 -13.802 -5.506 1.00 84.12 212 ARG A CA 1
ATOM 1549 C C . ARG A 1 212 ? -4.875 -12.888 -6.271 1.00 84.12 212 ARG A C 1
ATOM 1551 O O . ARG A 1 212 ? -4.791 -11.675 -6.143 1.00 84.12 212 ARG A O 1
ATOM 1558 N N . GLY A 1 213 ? -5.820 -13.447 -7.028 1.00 81.69 213 GLY A N 1
ATOM 1559 C CA . GLY A 1 213 ? -6.772 -12.667 -7.819 1.00 81.69 213 GLY A CA 1
ATOM 1560 C C . GLY A 1 213 ? -6.161 -12.066 -9.090 1.00 81.69 213 GLY A C 1
ATOM 1561 O O . GLY A 1 213 ? -5.044 -12.392 -9.488 1.00 81.69 213 GLY A O 1
ATOM 1562 N N . ARG A 1 214 ? -6.934 -11.215 -9.775 1.00 82.25 214 ARG A N 1
ATOM 1563 C CA . ARG A 1 214 ? -6.507 -10.559 -11.022 1.00 82.25 214 ARG A CA 1
ATOM 1564 C C . ARG A 1 214 ? -5.399 -9.546 -10.725 1.00 82.25 214 ARG A C 1
ATOM 1566 O O . ARG A 1 214 ? -5.542 -8.771 -9.780 1.00 82.25 214 ARG A O 1
ATOM 1573 N N . GLY A 1 215 ? -4.326 -9.563 -11.519 1.00 88.62 215 GLY A N 1
ATOM 1574 C CA . GLY A 1 215 ? -3.186 -8.665 -11.331 1.00 88.62 215 GLY A CA 1
ATOM 1575 C C . GLY A 1 215 ? -2.584 -8.759 -9.933 1.00 88.62 215 GLY A C 1
ATOM 1576 O O . GLY A 1 215 ? -2.295 -7.735 -9.337 1.00 88.62 215 GLY A O 1
ATOM 1577 N N . ALA A 1 216 ? -2.528 -9.959 -9.344 1.00 90.75 216 ALA A N 1
ATOM 1578 C CA . ALA A 1 216 ? -2.068 -10.180 -7.967 1.00 90.75 216 ALA A CA 1
ATOM 1579 C C . ALA A 1 216 ? -2.821 -9.383 -6.872 1.00 90.75 216 ALA A C 1
ATOM 1581 O O . ALA A 1 216 ? -2.301 -9.187 -5.775 1.00 90.75 216 ALA A O 1
ATOM 1582 N N . GLY A 1 217 ? -4.037 -8.906 -7.161 1.00 84.06 217 GLY A N 1
ATOM 1583 C CA . GLY A 1 217 ? -4.826 -8.071 -6.249 1.00 84.06 217 GLY A CA 1
ATOM 1584 C C . GLY A 1 217 ? -4.696 -6.568 -6.506 1.00 84.06 217 GLY A C 1
ATOM 1585 O O . GLY A 1 217 ? -5.436 -5.791 -5.908 1.00 84.06 217 GLY A O 1
ATOM 1586 N N . PHE A 1 218 ? -3.844 -6.158 -7.446 1.00 92.25 218 PHE A N 1
ATOM 1587 C CA . PHE A 1 218 ? -3.703 -4.771 -7.899 1.00 92.25 218 PHE A CA 1
ATOM 1588 C C . PHE A 1 218 ? -4.776 -4.359 -8.918 1.00 92.25 218 PHE A C 1
ATOM 1590 O O . PHE A 1 218 ? -4.791 -3.230 -9.401 1.00 92.25 218 PHE A O 1
ATOM 1597 N N . CYS A 1 219 ? -5.714 -5.253 -9.235 1.00 87.31 219 CYS A N 1
ATOM 1598 C CA . CYS A 1 219 ? -6.892 -4.940 -10.031 1.00 87.31 219 CYS A CA 1
ATOM 1599 C C . CYS A 1 219 ? -8.158 -4.929 -9.172 1.00 87.31 219 CYS A C 1
ATOM 1601 O O . CYS A 1 219 ? -8.564 -5.947 -8.609 1.00 87.31 219 CYS A O 1
ATOM 1603 N N . GLY A 1 220 ? -8.828 -3.778 -9.139 1.00 85.31 220 GLY A N 1
ATOM 1604 C CA . GLY A 1 220 ? -10.170 -3.638 -8.588 1.00 85.31 220 GLY A CA 1
ATOM 1605 C C . GLY A 1 220 ? -11.258 -4.099 -9.565 1.00 85.31 220 GLY A C 1
ATOM 1606 O O . GLY A 1 220 ? -11.007 -4.753 -10.577 1.00 85.31 220 GLY A O 1
ATOM 1607 N N . ALA A 1 221 ? -12.504 -3.710 -9.279 1.00 78.75 221 ALA A N 1
ATOM 1608 C CA . ALA A 1 221 ? -13.652 -4.071 -10.116 1.00 78.75 221 ALA A CA 1
ATOM 1609 C C . ALA A 1 221 ? -13.613 -3.437 -11.520 1.00 78.75 221 ALA A C 1
ATOM 1611 O O . ALA A 1 221 ? -14.185 -3.991 -12.454 1.00 78.75 221 ALA A O 1
ATOM 1612 N N . ALA A 1 222 ? -12.971 -2.273 -11.658 1.00 82.25 222 ALA A N 1
ATOM 1613 C CA . ALA A 1 222 ? -13.037 -1.457 -12.870 1.00 82.25 222 ALA A CA 1
ATOM 1614 C C . ALA A 1 222 ? -11.674 -0.982 -13.394 1.00 82.25 222 ALA A C 1
ATOM 1616 O O . ALA A 1 222 ? -11.585 -0.653 -14.571 1.00 82.25 222 ALA A O 1
ATOM 1617 N N . LEU A 1 223 ? -10.640 -0.924 -12.555 1.00 91.44 223 LEU A N 1
ATOM 1618 C CA . LEU A 1 223 ? -9.318 -0.388 -12.894 1.00 91.44 223 LEU A CA 1
ATOM 1619 C C . LEU A 1 223 ? -8.234 -1.287 -12.303 1.00 91.44 223 LEU A C 1
ATOM 1621 O O . LEU A 1 223 ? -8.514 -2.055 -11.377 1.00 91.44 223 LEU A O 1
ATOM 1625 N N . CYS A 1 224 ? -7.021 -1.160 -12.822 1.00 93.81 224 CYS A N 1
ATOM 1626 C CA . CYS A 1 224 ? -5.831 -1.772 -12.256 1.00 93.81 224 CYS A CA 1
ATOM 1627 C C . CYS A 1 224 ? -4.819 -0.693 -11.874 1.00 93.81 224 CYS A C 1
ATOM 1629 O O . CYS A 1 224 ? -4.898 0.452 -12.327 1.00 93.81 224 CYS A O 1
ATOM 1631 N N . THR A 1 225 ? -3.888 -1.048 -11.002 1.00 96.50 225 THR A N 1
ATOM 1632 C CA . THR A 1 225 ? -2.691 -0.243 -10.792 1.00 96.50 225 THR A CA 1
ATOM 1633 C C . THR A 1 225 ? -1.789 -0.365 -12.018 1.00 96.50 225 THR A C 1
ATOM 1635 O O . THR A 1 225 ? -1.665 -1.430 -12.617 1.00 96.50 225 THR A O 1
ATOM 1638 N N . ILE A 1 226 ? -1.152 0.737 -12.374 1.00 97.69 226 ILE A N 1
ATOM 1639 C CA . ILE A 1 226 ? -0.048 0.833 -13.317 1.00 97.69 226 ILE A CA 1
ATOM 1640 C C . ILE A 1 226 ? 1.143 1.314 -12.494 1.00 97.69 226 ILE A C 1
ATOM 1642 O O . ILE A 1 226 ? 1.063 2.362 -11.847 1.00 97.69 226 ILE A O 1
ATOM 1646 N N . GLU A 1 227 ? 2.215 0.533 -12.484 1.00 97.69 227 GLU A N 1
ATOM 1647 C CA . GLU A 1 227 ? 3.460 0.871 -11.791 1.00 97.69 227 GLU A CA 1
ATOM 1648 C C . GLU A 1 227 ? 4.421 1.529 -12.769 1.00 97.69 227 GLU A C 1
ATOM 1650 O O . GLU A 1 227 ? 4.618 1.030 -13.875 1.00 97.69 227 GLU A O 1
ATOM 1655 N N . VAL A 1 228 ? 5.041 2.628 -12.358 1.00 97.44 228 VAL A N 1
ATOM 1656 C CA . VAL A 1 228 ? 6.080 3.314 -13.125 1.00 97.44 228 VAL A CA 1
ATOM 1657 C C . VAL A 1 228 ? 7.358 3.322 -12.304 1.00 97.44 228 VAL A C 1
ATOM 1659 O O . VAL A 1 228 ? 7.397 3.897 -11.214 1.00 97.44 228 VAL A O 1
ATOM 1662 N N . PHE A 1 229 ? 8.393 2.681 -12.830 1.00 96.69 229 PHE A N 1
ATOM 1663 C CA . PHE A 1 229 ? 9.730 2.615 -12.259 1.00 96.69 229 PHE A CA 1
ATOM 1664 C C . PHE A 1 229 ? 10.598 3.650 -12.965 1.00 96.69 229 PHE A C 1
ATOM 1666 O O . PHE A 1 229 ? 10.854 3.509 -14.160 1.00 96.69 229 PHE A O 1
ATOM 1673 N N . LEU A 1 230 ? 11.006 4.680 -12.224 1.00 95.25 230 LEU A N 1
ATOM 1674 C CA . LEU A 1 230 ? 11.828 5.776 -12.729 1.00 95.25 230 LEU A CA 1
ATOM 1675 C C . LEU A 1 230 ? 13.293 5.521 -12.390 1.00 95.25 230 LEU A C 1
ATOM 1677 O O . LEU A 1 230 ? 13.636 5.382 -11.207 1.00 95.25 230 LEU A O 1
ATOM 1681 N N . THR A 1 231 ? 14.144 5.458 -13.409 1.00 90.31 231 THR A N 1
ATOM 1682 C CA . THR A 1 231 ? 15.526 4.995 -13.246 1.00 90.31 231 THR A CA 1
ATOM 1683 C C . THR A 1 231 ? 16.390 6.021 -12.510 1.00 90.31 231 THR A C 1
ATOM 1685 O O . THR A 1 231 ? 17.053 5.649 -11.535 1.00 90.31 231 THR A O 1
ATOM 1688 N N . GLU A 1 232 ? 16.320 7.312 -12.865 1.00 84.50 232 GLU A N 1
ATOM 1689 C CA . GLU A 1 232 ? 17.145 8.374 -12.258 1.00 84.50 232 GLU A CA 1
ATOM 1690 C C . GLU A 1 232 ? 16.960 8.452 -10.738 1.00 84.50 232 GLU A C 1
ATOM 1692 O O . GLU A 1 232 ? 17.908 8.547 -9.954 1.00 84.50 232 GLU A O 1
ATOM 1697 N N . THR A 1 233 ? 15.700 8.411 -10.312 1.00 81.94 233 THR A N 1
ATOM 1698 C CA . THR A 1 233 ? 15.323 8.635 -8.913 1.00 81.94 233 THR A CA 1
ATOM 1699 C C . THR A 1 233 ? 15.273 7.353 -8.094 1.00 81.94 233 THR A C 1
ATOM 1701 O O . THR A 1 233 ? 15.073 7.427 -6.879 1.00 81.94 233 THR A O 1
ATOM 1704 N N . SER A 1 234 ? 15.411 6.186 -8.739 1.00 85.81 234 SER A N 1
ATOM 1705 C CA . SER A 1 234 ? 15.096 4.883 -8.138 1.00 85.81 234 SER A CA 1
ATOM 1706 C C . SER A 1 234 ? 13.734 4.897 -7.428 1.00 85.81 234 SER A C 1
ATOM 1708 O O . SER A 1 234 ? 13.557 4.276 -6.379 1.00 85.81 234 SER A O 1
ATOM 1710 N N . SER A 1 235 ? 12.781 5.670 -7.963 1.00 88.62 235 SER A N 1
ATOM 1711 C CA . SER A 1 235 ? 11.467 5.859 -7.357 1.00 88.62 235 SER A CA 1
ATOM 1712 C C . SER A 1 235 ? 10.395 5.116 -8.141 1.00 88.62 235 SER A C 1
ATOM 1714 O O . SER A 1 235 ? 10.469 4.961 -9.359 1.00 88.62 235 SER A O 1
ATOM 1716 N N . ARG A 1 236 ? 9.382 4.648 -7.414 1.00 92.94 236 ARG A N 1
ATOM 1717 C CA . ARG A 1 236 ? 8.215 3.964 -7.967 1.00 92.94 236 ARG A CA 1
ATOM 1718 C C . ARG A 1 236 ? 6.990 4.854 -7.814 1.00 92.94 236 ARG A C 1
ATOM 1720 O O . ARG A 1 236 ? 6.797 5.468 -6.761 1.00 92.94 236 ARG A O 1
ATOM 1727 N N . LYS A 1 237 ? 6.165 4.938 -8.855 1.00 94.56 237 LYS A N 1
ATOM 1728 C CA . LYS A 1 237 ? 4.893 5.670 -8.853 1.00 94.56 237 LYS A CA 1
ATOM 1729 C C . LYS A 1 237 ? 3.759 4.732 -9.237 1.00 94.56 237 LYS A C 1
ATOM 1731 O O . LYS A 1 237 ? 3.888 3.970 -10.185 1.00 94.56 237 LYS A O 1
ATOM 1736 N N . GLN A 1 238 ? 2.635 4.860 -8.543 1.00 95.50 238 GLN A N 1
ATOM 1737 C CA . GLN A 1 238 ? 1.419 4.108 -8.830 1.00 95.50 238 GLN A CA 1
ATOM 1738 C C . GLN A 1 238 ? 0.355 5.021 -9.424 1.00 95.50 238 GLN A C 1
ATOM 1740 O O . GLN A 1 238 ? 0.083 6.106 -8.906 1.00 95.50 238 GLN A O 1
ATOM 1745 N N . ILE A 1 239 ? -0.269 4.560 -10.502 1.00 95.75 239 ILE A N 1
ATOM 1746 C CA . ILE A 1 239 ? -1.393 5.224 -11.159 1.00 95.75 239 ILE A CA 1
ATOM 1747 C C . ILE A 1 239 ? -2.545 4.229 -11.260 1.00 95.75 239 ILE A C 1
ATOM 1749 O O . ILE A 1 239 ? -2.341 3.078 -11.622 1.00 95.75 239 ILE A O 1
ATOM 1753 N N . LEU A 1 240 ? -3.774 4.664 -10.985 1.00 94.62 240 LEU A N 1
ATOM 1754 C CA . LEU A 1 240 ? -4.958 3.855 -11.279 1.00 94.62 240 LEU A CA 1
ATOM 1755 C C . LEU A 1 240 ? -5.431 4.116 -12.709 1.00 94.62 240 LEU A C 1
ATOM 1757 O O . LEU A 1 240 ? -5.833 5.231 -13.047 1.00 94.62 240 LEU A O 1
ATOM 1761 N N . GLY A 1 241 ? -5.428 3.076 -13.535 1.00 95.00 241 GLY A N 1
ATOM 1762 C CA . GLY A 1 241 ? -5.791 3.166 -14.943 1.00 95.00 241 GLY A CA 1
ATOM 1763 C C . GLY A 1 241 ? -5.888 1.801 -15.613 1.00 95.00 241 GLY A C 1
ATOM 1764 O O . GLY A 1 241 ? -5.962 0.764 -14.959 1.00 95.00 241 GLY A O 1
ATOM 1765 N N . LEU A 1 242 ? -5.956 1.824 -16.936 1.00 95.00 242 LEU A N 1
ATOM 1766 C CA . LEU A 1 242 ? -5.897 0.668 -17.825 1.00 95.00 242 LEU A CA 1
ATOM 1767 C C . LEU A 1 242 ? -5.147 1.075 -19.094 1.00 95.00 242 LEU A C 1
ATOM 1769 O O . LEU A 1 242 ? -5.147 2.261 -19.439 1.00 95.00 242 LEU A O 1
ATOM 1773 N N . ASN A 1 243 ? -4.611 0.099 -19.825 1.00 96.31 243 ASN A N 1
ATOM 1774 C CA . ASN A 1 243 ? -4.043 0.290 -21.161 1.00 96.31 243 ASN A CA 1
ATOM 1775 C C . ASN A 1 243 ? -3.004 1.434 -21.195 1.00 96.31 243 ASN A C 1
ATOM 1777 O O . ASN A 1 243 ? -3.223 2.435 -21.896 1.00 96.31 243 ASN A O 1
ATOM 1781 N N . PRO A 1 244 ? -1.917 1.362 -20.402 1.00 97.94 244 PRO A N 1
ATOM 1782 C CA . PRO A 1 244 ? -0.859 2.348 -20.491 1.00 97.94 244 PRO A CA 1
ATOM 1783 C C . PRO A 1 244 ? -0.304 2.384 -21.917 1.00 97.94 244 PRO A C 1
ATOM 1785 O O . PRO A 1 244 ? -0.172 1.365 -22.586 1.00 97.94 244 PRO A O 1
ATOM 1788 N N . VAL A 1 245 ? 0.009 3.581 -22.402 1.00 97.88 245 VAL A N 1
ATOM 1789 C CA . VAL A 1 245 ? 0.671 3.798 -23.689 1.00 97.88 245 VAL A CA 1
ATOM 1790 C C . VAL A 1 245 ? 1.656 4.944 -23.529 1.00 97.88 245 VAL A C 1
ATOM 1792 O O . VAL A 1 245 ? 1.281 6.021 -23.067 1.00 97.88 245 VAL A O 1
ATOM 1795 N N . LEU A 1 246 ? 2.898 4.742 -23.954 1.00 97.56 246 LEU A N 1
ATOM 1796 C CA . LEU A 1 246 ? 3.884 5.814 -24.040 1.00 97.56 246 LEU A CA 1
ATOM 1797 C C . LEU A 1 246 ? 3.661 6.616 -25.325 1.00 97.56 246 LEU A C 1
ATOM 1799 O O . LEU A 1 246 ? 3.543 6.055 -26.414 1.00 97.56 246 LEU A O 1
ATOM 1803 N N . ILE A 1 247 ? 3.546 7.935 -25.189 1.00 96.44 247 ILE A N 1
ATOM 1804 C CA . ILE A 1 247 ? 3.292 8.862 -26.291 1.00 96.44 247 ILE A CA 1
ATOM 1805 C C . ILE A 1 247 ? 4.475 9.807 -26.425 1.00 96.44 247 ILE A C 1
ATOM 1807 O O . ILE A 1 247 ? 4.719 10.631 -25.539 1.00 96.44 247 ILE A O 1
ATOM 1811 N N . ASP A 1 248 ? 5.139 9.744 -27.574 1.00 92.75 248 ASP A N 1
ATOM 1812 C CA . ASP A 1 248 ? 6.167 10.706 -27.949 1.00 92.75 248 ASP A CA 1
ATOM 1813 C C . ASP A 1 248 ? 5.577 12.110 -28.111 1.00 92.75 248 ASP A C 1
ATOM 1815 O O . ASP A 1 248 ? 4.536 12.326 -28.743 1.00 92.75 248 ASP A O 1
ATOM 1819 N N . ARG A 1 249 ? 6.281 13.097 -27.566 1.00 86.81 249 ARG A N 1
ATOM 1820 C CA . ARG A 1 249 ? 5.962 14.518 -27.675 1.00 86.81 249 ARG A CA 1
ATOM 1821 C C . ARG A 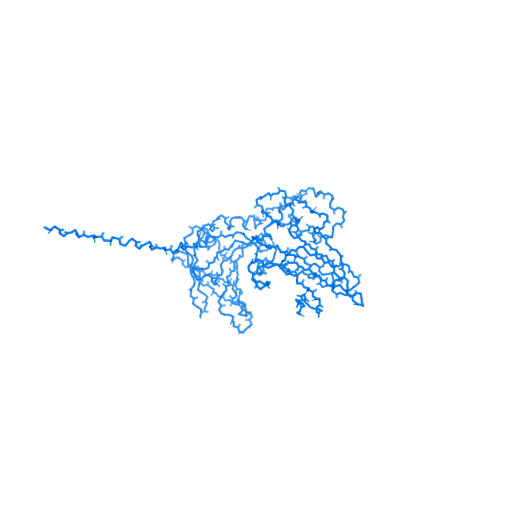1 249 ? 7.085 15.287 -28.357 1.00 86.81 249 ARG A C 1
ATOM 1823 O O . ARG A 1 249 ? 8.160 14.777 -28.673 1.00 86.81 249 ARG A O 1
ATOM 1830 N N . ALA A 1 250 ? 6.806 16.563 -28.617 1.00 78.62 250 ALA A N 1
ATOM 1831 C CA . ALA A 1 250 ? 7.806 17.483 -29.132 1.00 78.62 250 ALA A CA 1
ATOM 1832 C C . ALA A 1 250 ? 9.048 17.499 -28.224 1.00 78.62 250 ALA A C 1
ATOM 1834 O O . ALA A 1 250 ? 8.950 17.326 -27.012 1.00 78.62 250 ALA A O 1
ATOM 1835 N N . PHE A 1 251 ? 10.212 17.734 -28.830 1.00 82.94 251 PHE A N 1
ATOM 1836 C CA . PHE A 1 251 ? 11.500 17.808 -28.130 1.00 82.94 251 PHE A CA 1
ATOM 1837 C C . PHE A 1 251 ? 11.942 16.505 -27.445 1.00 82.94 251 PHE A C 1
ATOM 1839 O O . PHE A 1 251 ? 12.786 16.545 -26.559 1.00 82.94 251 PHE A O 1
ATOM 1846 N N . GLY A 1 252 ? 11.418 15.354 -27.883 1.00 78.75 252 GLY A N 1
ATOM 1847 C CA . GLY A 1 252 ? 11.851 14.042 -27.395 1.00 78.75 252 GLY A CA 1
ATOM 1848 C C . GLY A 1 252 ? 11.340 13.690 -25.999 1.00 78.75 252 GLY A C 1
ATOM 1849 O O . GLY A 1 252 ? 11.825 12.724 -25.422 1.00 78.75 252 GLY A O 1
ATOM 1850 N N . GLN A 1 253 ? 10.381 14.457 -25.474 1.00 84.69 253 GLN A N 1
ATOM 1851 C CA . GLN A 1 253 ? 9.698 14.137 -24.224 1.00 84.69 253 GLN A CA 1
ATOM 1852 C C . GLN A 1 253 ? 8.721 12.980 -24.445 1.00 84.69 253 GLN A C 1
ATOM 1854 O O . GLN A 1 253 ? 8.084 12.913 -25.497 1.00 84.69 253 GLN A O 1
ATOM 1859 N N . VAL A 1 254 ? 8.542 12.120 -23.446 1.00 94.56 254 VAL A N 1
ATOM 1860 C CA . VAL A 1 254 ? 7.516 11.069 -23.452 1.00 94.56 254 VAL A CA 1
ATOM 1861 C C . VAL A 1 254 ? 6.454 11.410 -22.410 1.00 94.56 254 VAL A C 1
ATOM 1863 O O . VAL A 1 254 ? 6.754 11.924 -21.335 1.00 94.56 254 VAL A O 1
ATOM 1866 N N . ALA A 1 255 ? 5.190 11.153 -22.731 1.00 95.38 255 ALA A N 1
ATOM 1867 C CA . ALA A 1 255 ? 4.100 11.179 -21.764 1.00 95.38 255 ALA A CA 1
ATOM 1868 C C . ALA A 1 255 ? 3.480 9.791 -21.639 1.00 95.38 255 ALA A C 1
ATOM 1870 O O . ALA A 1 255 ? 3.353 9.073 -22.629 1.00 95.38 255 ALA A O 1
ATOM 1871 N N . LEU A 1 256 ? 3.027 9.442 -20.439 1.00 98.06 256 LEU A N 1
ATOM 1872 C CA . LEU A 1 256 ? 2.264 8.221 -20.220 1.00 98.06 256 LEU A CA 1
ATOM 1873 C C . LEU A 1 256 ? 0.779 8.527 -20.411 1.00 98.06 256 LEU A C 1
ATOM 1875 O O . LEU A 1 256 ? 0.232 9.400 -19.749 1.00 98.06 256 LEU A O 1
ATOM 1879 N N . ARG A 1 257 ? 0.096 7.818 -21.303 1.00 97.69 257 ARG A N 1
ATOM 1880 C CA . ARG A 1 257 ? -1.364 7.847 -21.408 1.00 97.69 257 ARG A CA 1
ATOM 1881 C C . ARG A 1 257 ? -1.942 6.617 -20.739 1.00 97.69 257 ARG A C 1
ATOM 1883 O O . ARG A 1 257 ? -1.471 5.521 -20.998 1.00 97.69 257 ARG A O 1
ATOM 1890 N N . THR A 1 258 ? -3.002 6.790 -19.967 1.00 97.38 258 THR A N 1
ATOM 1891 C CA . THR A 1 258 ? -3.791 5.688 -19.405 1.00 97.38 258 THR A CA 1
ATOM 1892 C C . THR A 1 258 ? -5.262 5.925 -19.698 1.00 97.38 258 THR A C 1
ATOM 1894 O O . THR A 1 258 ? -5.710 7.070 -19.650 1.00 97.38 258 THR A O 1
ATOM 1897 N N . SER A 1 259 ? -6.042 4.876 -19.907 1.00 95.69 259 SER A N 1
ATOM 1898 C CA . SER A 1 259 ? -7.499 4.982 -19.957 1.00 95.69 259 SER A CA 1
ATOM 1899 C C . SER A 1 259 ? -8.101 4.793 -18.563 1.00 95.69 259 SER A C 1
ATOM 1901 O O . SER A 1 259 ? -7.626 3.997 -17.754 1.00 95.69 259 SER A O 1
ATOM 1903 N N . THR A 1 260 ? -9.178 5.513 -18.269 1.00 93.12 260 THR A N 1
ATOM 1904 C CA . THR A 1 260 ? -10.004 5.303 -17.075 1.00 93.12 260 THR A CA 1
ATOM 1905 C C . THR A 1 260 ? -11.483 5.325 -17.452 1.00 93.12 260 THR A C 1
ATOM 1907 O O . THR A 1 260 ? -11.844 5.573 -18.606 1.00 93.12 260 THR A O 1
ATOM 1910 N N . GLN A 1 261 ? -12.354 5.007 -16.500 1.00 89.25 261 GLN A N 1
ATOM 1911 C CA . GLN A 1 261 ? -13.794 4.948 -16.722 1.00 89.25 261 GLN A CA 1
ATOM 1912 C C . GLN A 1 261 ? -14.586 5.429 -15.508 1.00 89.25 261 GLN A C 1
ATOM 1914 O O . GLN A 1 261 ? -14.108 5.427 -14.374 1.00 89.25 261 GLN A O 1
ATOM 1919 N N . GLY A 1 262 ? -15.839 5.806 -15.748 1.00 85.56 262 GLY A N 1
ATOM 1920 C CA . GLY A 1 262 ? -16.795 6.126 -14.700 1.00 85.56 262 GLY A CA 1
ATOM 1921 C C . GLY A 1 262 ? -16.749 7.589 -14.265 1.00 85.56 262 GLY A C 1
ATOM 1922 O O . GLY A 1 262 ? -16.611 8.504 -15.075 1.00 85.56 262 GLY A O 1
ATOM 1923 N N . VAL A 1 263 ? -16.917 7.832 -12.963 1.00 77.62 263 VAL A N 1
ATOM 1924 C CA . VAL A 1 263 ? -17.087 9.192 -12.415 1.00 77.62 263 VAL A CA 1
ATOM 1925 C C . VAL A 1 263 ? -15.910 10.121 -12.721 1.00 77.62 263 VAL A C 1
ATOM 1927 O O . VAL A 1 263 ? -16.128 11.309 -12.943 1.00 77.62 263 VAL A O 1
ATOM 1930 N N . THR A 1 264 ? -14.696 9.581 -12.830 1.00 77.06 264 THR A N 1
ATOM 1931 C CA . THR A 1 264 ? -13.484 10.323 -13.210 1.00 77.06 264 THR A CA 1
ATOM 1932 C C . THR A 1 264 ? -13.570 10.900 -14.628 1.00 77.06 264 THR A C 1
ATOM 1934 O O . THR A 1 264 ? -12.945 11.913 -14.916 1.00 77.06 264 THR A O 1
ATOM 1937 N N . CYS A 1 265 ? -14.395 10.303 -15.493 1.00 82.94 265 CYS A N 1
ATOM 1938 C CA . CYS A 1 265 ? -14.592 10.701 -16.887 1.00 82.94 265 CYS A CA 1
ATOM 1939 C C . CYS A 1 265 ? -15.868 11.508 -17.143 1.00 82.94 265 CYS A C 1
ATOM 1941 O O . CYS A 1 265 ? -16.240 11.687 -18.297 1.00 82.94 265 CYS A O 1
ATOM 1943 N N . GLY A 1 266 ? -16.558 11.979 -16.099 1.00 82.25 266 GLY A N 1
ATOM 1944 C CA . GLY A 1 266 ? -17.792 12.759 -16.249 1.00 82.25 266 GLY A CA 1
ATOM 1945 C C . GLY A 1 266 ? -19.083 11.931 -16.295 1.00 82.25 266 GLY A C 1
ATOM 1946 O O . GLY A 1 266 ? -20.165 12.504 -16.429 1.00 82.25 266 GLY A O 1
ATOM 1947 N N . GLY A 1 267 ? -19.017 10.605 -16.112 1.00 81.19 267 GLY A N 1
ATOM 1948 C CA . GLY A 1 267 ? -20.213 9.769 -16.003 1.00 81.19 267 GLY A CA 1
ATOM 1949 C C . GLY A 1 267 ? -19.936 8.267 -15.933 1.00 81.19 267 GLY A C 1
ATOM 1950 O O . GLY A 1 267 ? -18.951 7.776 -16.464 1.00 81.19 267 GLY A O 1
ATOM 1951 N N . ALA A 1 268 ? -20.848 7.504 -15.320 1.00 74.94 268 ALA A N 1
ATOM 1952 C CA . ALA A 1 268 ? -20.657 6.080 -14.998 1.00 74.94 268 ALA A CA 1
ATOM 1953 C C . ALA A 1 268 ? -20.325 5.154 -16.191 1.00 74.94 268 ALA A C 1
ATOM 1955 O O . ALA A 1 268 ? -19.747 4.095 -15.980 1.00 74.94 268 ALA A O 1
ATOM 1956 N N . ALA A 1 269 ? -20.678 5.540 -17.421 1.00 75.94 269 ALA A N 1
ATOM 1957 C CA . ALA A 1 269 ? -20.420 4.767 -18.640 1.00 75.94 269 ALA A CA 1
ATOM 1958 C C . ALA A 1 269 ? -19.407 5.435 -19.588 1.00 75.94 269 ALA A C 1
ATOM 1960 O O . ALA A 1 269 ? -19.236 4.986 -20.719 1.00 75.94 269 ALA A O 1
ATOM 1961 N N . GLN A 1 270 ? -18.783 6.538 -19.170 1.00 84.31 270 GLN A N 1
ATOM 1962 C CA . GLN A 1 270 ? -17.818 7.256 -19.995 1.00 84.31 270 GLN A CA 1
ATOM 1963 C C . GLN A 1 270 ? -16.414 6.722 -19.725 1.00 84.31 270 GLN A C 1
ATOM 1965 O O . GLN A 1 270 ? -16.012 6.583 -18.570 1.00 84.31 270 GLN A O 1
ATOM 1970 N N . GLY A 1 271 ? -15.697 6.411 -20.803 1.00 88.81 271 GLY A N 1
ATOM 1971 C CA . GLY A 1 271 ? -14.255 6.210 -20.793 1.00 88.81 271 GLY A CA 1
ATOM 1972 C C . GLY A 1 271 ? -13.557 7.493 -21.227 1.00 88.81 271 GLY A C 1
ATOM 1973 O O . GLY A 1 271 ? -14.087 8.245 -22.047 1.00 88.81 271 GLY A O 1
ATOM 1974 N N . CYS A 1 272 ? -12.385 7.750 -20.671 1.00 93.50 272 CYS A N 1
ATOM 1975 C CA . CYS A 1 272 ? -11.557 8.889 -21.029 1.00 93.50 272 CYS A CA 1
ATOM 1976 C C . CYS A 1 272 ? -10.086 8.531 -20.849 1.00 93.50 272 CYS A C 1
ATOM 1978 O O . CYS A 1 272 ? -9.734 7.701 -20.009 1.00 93.50 272 CYS A O 1
ATOM 1980 N N . ASP A 1 273 ? -9.239 9.175 -21.642 1.00 96.00 273 ASP A N 1
ATOM 1981 C CA . ASP A 1 273 ? -7.796 9.050 -21.513 1.00 96.00 273 ASP A CA 1
ATOM 1982 C C . ASP A 1 273 ? -7.262 10.163 -20.610 1.00 96.00 273 ASP A C 1
ATOM 1984 O O . ASP A 1 273 ? -7.645 11.327 -20.742 1.00 96.00 273 ASP A O 1
ATOM 1988 N N . ILE A 1 274 ? -6.349 9.801 -19.714 1.00 95.12 274 ILE A N 1
ATOM 1989 C CA . ILE A 1 274 ? -5.559 10.725 -18.906 1.00 95.12 274 ILE A CA 1
ATOM 1990 C C . ILE A 1 274 ? -4.134 10.698 -19.442 1.00 95.12 274 ILE A C 1
ATOM 1992 O O . ILE A 1 274 ? -3.540 9.631 -19.604 1.00 95.12 274 ILE A O 1
ATOM 1996 N N . LEU A 1 275 ? -3.588 11.878 -19.721 1.00 96.44 275 LEU A N 1
ATOM 1997 C CA . LEU A 1 275 ? -2.178 12.055 -20.041 1.00 96.44 275 LEU A CA 1
ATOM 1998 C C . LEU A 1 275 ? -1.433 12.437 -18.769 1.00 96.44 275 LEU A C 1
ATOM 2000 O O . LEU A 1 275 ? -1.795 13.411 -18.125 1.00 96.44 275 LEU A O 1
ATOM 2004 N N . TRP A 1 276 ? -0.379 11.711 -18.442 1.00 97.19 276 TRP A N 1
ATOM 2005 C CA . TRP A 1 276 ? 0.491 11.947 -17.303 1.00 97.19 276 TRP A CA 1
ATOM 2006 C C . TRP A 1 276 ? 1.808 12.525 -17.801 1.00 97.19 276 TRP A C 1
ATOM 2008 O O . TRP A 1 276 ? 2.477 11.941 -18.658 1.00 97.19 276 TRP A O 1
ATOM 2018 N N . ASN A 1 277 ? 2.161 13.692 -17.273 1.00 95.44 277 ASN A N 1
ATOM 2019 C CA . ASN A 1 277 ? 3.412 14.366 -17.574 1.00 95.44 277 ASN A CA 1
ATOM 2020 C C . ASN A 1 277 ? 4.328 14.282 -16.361 1.00 95.44 277 ASN A C 1
ATOM 2022 O O . ASN A 1 277 ? 3.885 14.511 -15.235 1.00 95.44 277 ASN A O 1
ATOM 2026 N N . TRP A 1 278 ? 5.610 14.039 -16.603 1.00 95.19 278 TRP A N 1
ATOM 2027 C CA . TRP A 1 278 ? 6.619 14.225 -15.578 1.00 95.19 278 TRP A CA 1
ATOM 2028 C C . TRP A 1 278 ? 6.861 15.714 -15.318 1.00 95.19 278 TRP A C 1
ATOM 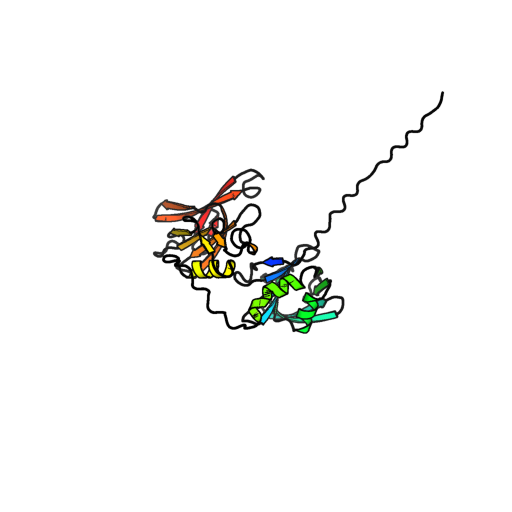2030 O O . TRP A 1 278 ? 7.092 16.489 -16.249 1.00 95.19 278 TRP A O 1
ATOM 2040 N N . THR A 1 279 ? 6.808 16.119 -14.050 1.00 92.94 279 THR A N 1
ATOM 2041 C CA . THR A 1 279 ? 7.040 17.508 -13.613 1.00 92.94 279 THR A CA 1
ATOM 2042 C C . THR A 1 279 ? 8.450 17.754 -13.077 1.00 92.94 279 THR A C 1
ATOM 2044 O O . THR A 1 279 ? 8.759 18.866 -12.651 1.00 92.94 279 THR A O 1
ATOM 2047 N N . GLY A 1 280 ? 9.308 16.731 -13.081 1.00 90.69 280 GLY A N 1
ATOM 2048 C CA . GLY A 1 280 ? 10.603 16.727 -12.394 1.00 90.69 280 GLY A CA 1
ATOM 2049 C C . GLY A 1 280 ? 10.563 16.040 -11.026 1.00 90.69 280 GLY A C 1
ATOM 2050 O O . GLY A 1 280 ? 11.608 15.674 -10.502 1.00 90.69 280 GLY A O 1
ATOM 2051 N N . THR A 1 281 ? 9.376 15.854 -10.436 1.00 90.00 281 THR A N 1
ATOM 205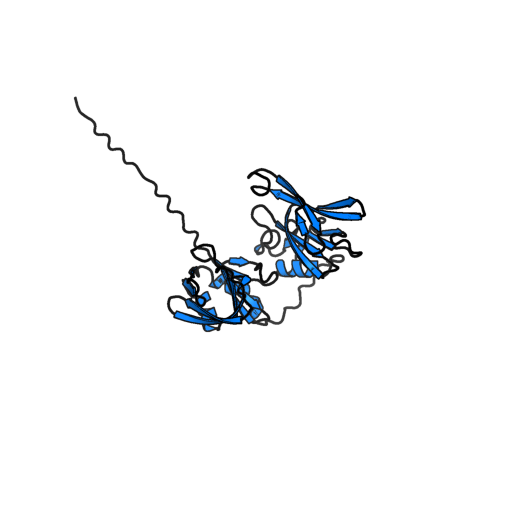2 C CA . THR A 1 281 ? 9.219 15.210 -9.116 1.00 90.00 281 THR A CA 1
ATOM 2053 C C . THR A 1 281 ? 8.053 14.221 -9.041 1.00 90.00 281 THR A C 1
ATOM 2055 O O . THR A 1 281 ? 8.065 13.306 -8.207 1.00 90.00 281 THR A O 1
ATOM 2058 N N . ALA A 1 282 ? 7.038 14.383 -9.893 1.00 93.81 282 ALA A N 1
ATOM 2059 C CA . ALA A 1 282 ? 5.859 13.530 -9.924 1.00 93.81 282 ALA A CA 1
ATOM 2060 C C . ALA A 1 282 ? 5.292 13.372 -11.341 1.00 93.81 282 ALA A C 1
ATOM 2062 O O . ALA A 1 282 ? 5.538 14.187 -12.232 1.00 93.81 282 ALA A O 1
ATOM 2063 N N . LEU A 1 283 ? 4.494 12.316 -11.524 1.00 95.25 283 LEU A N 1
ATOM 2064 C CA . LEU A 1 283 ? 3.597 12.178 -12.666 1.00 95.25 283 LEU A CA 1
ATOM 2065 C C . LEU A 1 283 ? 2.290 12.896 -12.347 1.00 95.25 283 LEU A C 1
ATOM 2067 O O . LEU A 1 283 ? 1.574 12.512 -11.424 1.00 95.25 283 LEU A O 1
ATOM 2071 N N . GLU A 1 284 ? 1.972 13.928 -13.119 1.00 95.69 284 GLU A N 1
ATOM 2072 C CA . GLU A 1 284 ? 0.753 14.713 -12.944 1.00 95.69 284 GLU A CA 1
ATOM 2073 C C . GLU A 1 284 ? -0.148 14.619 -14.171 1.00 95.69 284 GLU A C 1
ATOM 2075 O O . GLU A 1 284 ? 0.312 14.668 -15.315 1.00 95.69 284 GLU A O 1
ATOM 2080 N N . ALA A 1 285 ? -1.455 14.521 -13.927 1.00 94.44 285 ALA A N 1
ATOM 2081 C CA . ALA A 1 285 ? -2.452 14.535 -14.984 1.00 94.44 285 ALA A CA 1
ATOM 2082 C C . ALA A 1 285 ? -2.454 15.897 -15.702 1.00 94.44 285 ALA A C 1
ATOM 2084 O O . ALA A 1 285 ? -2.751 16.938 -15.110 1.00 94.44 285 ALA A O 1
ATOM 2085 N N . ALA A 1 286 ? -2.154 15.880 -16.998 1.00 88.56 286 ALA A N 1
ATOM 2086 C CA . ALA A 1 286 ? -2.288 17.012 -17.894 1.00 88.56 286 ALA A CA 1
ATOM 2087 C C . ALA A 1 286 ? -3.776 17.341 -18.066 1.00 88.56 286 ALA A C 1
ATOM 2089 O O . ALA A 1 286 ? -4.565 16.478 -18.456 1.00 88.56 286 ALA A O 1
ATOM 2090 N N . ARG A 1 287 ? -4.146 18.584 -17.757 1.00 66.00 287 ARG A N 1
ATOM 2091 C CA . ARG A 1 287 ? -5.495 19.119 -17.971 1.00 66.00 287 ARG A CA 1
ATOM 2092 C C . ARG A 1 287 ? -5.613 19.809 -19.319 1.00 66.00 287 ARG A C 1
ATOM 2094 O O . ARG A 1 287 ? -4.609 20.421 -19.746 1.00 66.00 287 ARG A O 1
#

Radius of gyration: 23.94 Å; chains: 1; bounding box: 96×42×58 Å